Protein AF-A0A8C6SM66-F1 (afdb_monomer)

Radius of gyration: 23.48 Å; Cα contacts (8 Å, |Δi|>4): 146; chains: 1; bounding box: 59×45×62 Å

InterPro domains:
  IPR029569 Calcium homeostasis modulator family [PF14798] (1-183)
  IPR029569 Calcium homeostasis modulator family [PTHR32261] (5-195)

Nearest PDB structures (foldseek):
  7d60-assembly1_A  TM=7.524E-01  e=2.281E-10  Homo sapiens
  6uiw-assembly1_B  TM=7.827E-01  e=7.325E-07  Homo sapiens
  6uiw-assembly1_D  TM=7.827E-01  e=7.325E-07  Homo sapiens
  6uiw-assembly1_F  TM=7.827E-01  e=7.325E-07  Homo sapiens
  6lmt-assembly1_A  TM=6.649E-01  e=9.485E-05  Oryzias latipes

Organism: NCBI:txid47308

Secondary structure (DSSP, 8-state):
-HHHHHHHHHHHHHHHHHHHHHHHHHHHHHHHHHS-----STTHHHHHHHHHHHHHHHHHHHHHHH-HHHHHHHHHHHHHGGG--S-HHHHHHHHHHHHHHHHHHHHHHHHHHHHHHHH-HHHHHHHHT---HHHHHHHHTTSTTHHHHHHHGGGGGGT---SS-HHHHHHHHHHHHHHHHHHHHHHHHHHHHHHHHHHH--

Mean predicted aligned error: 12.26 Å

Structure (mmCIF, N/CA/C/O backbone):
data_AF-A0A8C6SM66-F1
#
_entry.id   AF-A0A8C6SM66-F1
#
loop_
_atom_site.group_PDB
_atom_site.id
_atom_site.type_symbol
_atom_site.label_atom_id
_atom_site.label_alt_id
_atom_site.label_comp_id
_atom_site.label_asym_id
_atom_site.label_entity_id
_atom_site.label_seq_id
_atom_site.pdbx_PDB_ins_code
_atom_site.Cartn_x
_atom_site.Cartn_y
_atom_site.Cartn_z
_atom_site.occupancy
_atom_site.B_iso_or_equiv
_atom_site.auth_seq_id
_atom_site.auth_comp_id
_atom_site.auth_asym_id
_atom_site.auth_atom_id
_atom_site.pdbx_PDB_model_num
ATOM 1 N N . MET A 1 1 ? -36.199 -21.255 29.755 1.00 40.66 1 MET A N 1
ATOM 2 C CA . MET A 1 1 ? -35.622 -19.976 29.273 1.00 40.66 1 MET A CA 1
ATOM 3 C C . MET A 1 1 ? -34.094 -20.006 29.181 1.00 40.66 1 MET A C 1
ATOM 5 O O . MET A 1 1 ? -33.562 -19.341 28.303 1.00 40.66 1 MET A O 1
ATOM 9 N N . GLU A 1 2 ? -33.388 -20.805 29.992 1.00 38.38 2 GLU A N 1
ATOM 10 C CA . GLU A 1 2 ? -31.911 -20.886 29.970 1.00 38.38 2 GLU A CA 1
ATOM 11 C C . GLU A 1 2 ? -31.320 -21.514 28.696 1.00 38.38 2 GLU A C 1
ATOM 13 O O . GLU A 1 2 ? -30.337 -21.007 28.163 1.00 38.38 2 GLU A O 1
ATOM 18 N N . THR A 1 3 ? -31.965 -22.548 28.147 1.00 37.56 3 THR A N 1
ATOM 19 C CA . THR A 1 3 ? -31.548 -23.242 26.912 1.00 37.56 3 THR A CA 1
ATOM 20 C C . THR A 1 3 ? -31.608 -22.347 25.672 1.00 37.56 3 THR A C 1
ATOM 22 O O . THR A 1 3 ? -30.760 -22.432 24.791 1.00 37.56 3 THR A O 1
ATOM 25 N N . PHE A 1 4 ? -32.572 -21.424 25.624 1.00 44.25 4 PHE A N 1
ATOM 26 C CA . PHE A 1 4 ? -32.733 -20.481 24.515 1.00 44.25 4 PHE A CA 1
ATOM 27 C C . PHE A 1 4 ? -31.626 -19.414 24.517 1.00 44.25 4 PHE A C 1
ATOM 29 O O . PHE A 1 4 ? -31.097 -19.063 23.466 1.00 44.25 4 PHE A O 1
ATOM 36 N N . LYS A 1 5 ? -31.195 -18.962 25.706 1.00 45.25 5 LYS A N 1
ATOM 37 C CA . LYS A 1 5 ? -30.018 -18.092 25.863 1.00 45.25 5 LYS A CA 1
ATOM 38 C C . LYS A 1 5 ? -28.727 -18.795 25.453 1.00 45.25 5 LYS A C 1
ATOM 40 O O . LYS A 1 5 ? -27.886 -18.168 24.818 1.00 45.25 5 LYS A O 1
ATOM 45 N N . THR A 1 6 ? -28.567 -20.078 25.781 1.00 49.09 6 THR A N 1
ATOM 46 C CA . THR A 1 6 ? -27.373 -20.848 25.393 1.00 49.09 6 THR A CA 1
ATOM 47 C C . THR A 1 6 ? -27.310 -21.042 23.884 1.00 49.09 6 THR A C 1
ATOM 49 O O . THR A 1 6 ? -26.261 -20.812 23.293 1.00 49.09 6 THR A O 1
ATOM 52 N N . VAL A 1 7 ? -28.437 -21.368 23.244 1.00 47.25 7 VAL A N 1
ATOM 53 C CA . VAL A 1 7 ? -28.517 -21.508 21.783 1.00 47.25 7 VAL A CA 1
ATOM 54 C C . VAL A 1 7 ? -28.282 -20.173 21.081 1.00 47.25 7 VAL A C 1
ATOM 56 O O . VAL A 1 7 ? -27.539 -20.153 20.113 1.00 47.25 7 VAL A O 1
ATOM 59 N N . ILE A 1 8 ? -28.802 -19.048 21.585 1.00 53.53 8 ILE A N 1
ATOM 60 C CA . ILE A 1 8 ? -28.497 -17.716 21.028 1.00 53.53 8 ILE A CA 1
ATOM 61 C C . ILE A 1 8 ? -27.014 -17.362 21.204 1.00 53.53 8 ILE A C 1
ATOM 63 O O . ILE A 1 8 ? -26.419 -16.784 20.301 1.00 53.53 8 ILE A O 1
ATOM 67 N N . ASN A 1 9 ? -26.385 -17.731 22.322 1.00 50.91 9 ASN A N 1
ATOM 68 C CA . ASN A 1 9 ? -24.969 -17.440 22.571 1.00 50.91 9 ASN A CA 1
ATOM 69 C C . ASN A 1 9 ? -24.033 -18.314 21.707 1.00 50.91 9 ASN A C 1
ATOM 71 O O . ASN A 1 9 ? -23.008 -17.846 21.217 1.00 50.91 9 ASN A O 1
ATOM 75 N N . ILE A 1 10 ? -24.417 -19.571 21.462 1.00 50.38 10 ILE A N 1
ATOM 76 C CA . ILE A 1 10 ? -23.714 -20.500 20.563 1.00 50.38 10 ILE A CA 1
ATOM 77 C C . ILE A 1 10 ? -23.991 -20.150 19.093 1.00 50.38 10 ILE A C 1
ATOM 79 O O . ILE A 1 10 ? -23.090 -20.231 18.263 1.00 50.38 10 ILE A O 1
ATOM 83 N N . ALA A 1 11 ? -25.203 -19.702 18.762 1.00 48.00 11 ALA A N 1
ATOM 84 C CA . ALA A 1 11 ? -25.551 -19.189 17.442 1.00 48.00 11 ALA A CA 1
ATOM 85 C C . ALA A 1 11 ? -24.793 -17.892 17.151 1.00 48.00 11 ALA A C 1
ATOM 87 O O . ALA A 1 11 ? -24.223 -17.787 16.082 1.00 48.00 11 ALA A O 1
ATOM 88 N N . ASN A 1 12 ? -24.668 -16.954 18.096 1.00 55.09 12 ASN A N 1
ATOM 89 C CA . ASN A 1 12 ? -23.837 -15.757 17.913 1.00 55.09 12 ASN A CA 1
ATOM 90 C C . ASN A 1 12 ? -22.352 -16.096 17.720 1.00 55.09 12 ASN A C 1
ATOM 92 O O . ASN A 1 12 ? -21.695 -15.482 16.883 1.00 55.09 12 ASN A O 1
ATOM 96 N N . ASN A 1 13 ? -21.826 -17.088 18.444 1.00 54.12 13 ASN A N 1
ATOM 97 C CA . ASN A 1 13 ? -20.445 -17.534 18.257 1.00 54.12 13 ASN A CA 1
ATOM 98 C C . ASN A 1 13 ? -20.249 -18.304 16.938 1.00 54.12 13 ASN A C 1
ATOM 100 O O . ASN A 1 13 ? -19.254 -18.074 16.265 1.00 54.12 13 ASN A O 1
ATOM 104 N N . SER A 1 14 ? -21.188 -19.160 16.520 1.00 53.62 14 SER A N 1
ATOM 105 C CA . SER A 1 14 ? -21.078 -19.938 15.271 1.00 53.62 14 SER A CA 1
ATOM 106 C C . SER A 1 14 ? -21.453 -19.149 14.014 1.00 53.62 14 SER A C 1
ATOM 108 O O . SER A 1 14 ? -20.833 -19.356 12.978 1.00 53.62 14 SER A O 1
ATOM 110 N N . LEU A 1 15 ? -22.388 -18.197 14.096 1.00 57.06 15 LEU A N 1
ATOM 111 C CA . LEU A 1 15 ? -22.662 -17.205 13.050 1.00 57.06 15 LEU A CA 1
ATOM 112 C C . LEU A 1 15 ? -21.495 -16.231 12.932 1.00 57.06 15 LEU A C 1
ATOM 114 O O . LEU A 1 15 ? -21.120 -15.889 11.821 1.00 57.06 15 LEU A O 1
ATOM 118 N N . GLY A 1 16 ? -20.884 -15.828 14.051 1.00 59.19 16 GLY A N 1
ATOM 119 C CA . GLY A 1 16 ? -19.658 -15.034 14.053 1.00 59.19 16 GLY A CA 1
ATOM 120 C C . GLY A 1 16 ? -18.501 -15.783 13.394 1.00 59.19 16 GLY A C 1
ATOM 121 O O . GLY A 1 16 ? -17.888 -15.265 12.467 1.00 59.19 16 GLY A O 1
ATOM 122 N N . SER A 1 17 ? -18.243 -17.029 13.797 1.00 57.19 17 SER A N 1
ATOM 123 C CA . SER A 1 17 ? -17.206 -17.873 13.191 1.00 57.19 17 SER A CA 1
ATOM 124 C C . SER A 1 17 ? -17.504 -18.236 11.734 1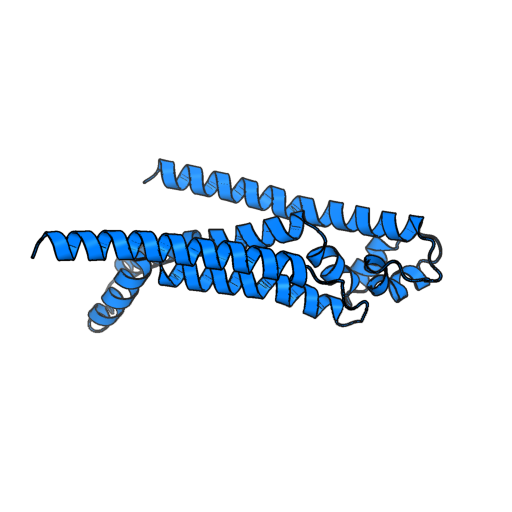.00 57.19 17 SER A C 1
ATOM 126 O O . SER A 1 17 ? -16.585 -18.266 10.924 1.00 57.19 17 SER A O 1
ATOM 128 N N . GLY A 1 18 ? -18.769 -18.466 11.378 1.00 66.81 18 GLY A N 1
ATOM 129 C CA . GLY A 1 18 ? -19.206 -18.753 10.012 1.00 66.81 18 GLY A CA 1
ATOM 130 C C . GLY A 1 18 ? -19.140 -17.530 9.101 1.00 66.81 18 GLY A C 1
ATOM 131 O O . GLY A 1 18 ? -18.685 -17.646 7.971 1.00 66.81 18 GLY A O 1
ATOM 132 N N . LEU A 1 19 ? -19.517 -16.347 9.595 1.00 60.34 19 LEU A N 1
ATOM 133 C CA . LEU A 1 19 ? -19.374 -15.074 8.888 1.00 60.34 19 LEU A CA 1
ATOM 134 C C . LEU A 1 19 ? -17.902 -14.706 8.719 1.00 60.34 19 LEU A C 1
ATOM 136 O O . LEU A 1 19 ? -17.517 -14.267 7.644 1.00 60.34 19 LEU A O 1
ATOM 140 N N . VAL A 1 20 ? -17.071 -14.928 9.741 1.00 58.50 20 VAL A N 1
ATOM 141 C CA . VAL A 1 20 ? -15.615 -14.783 9.631 1.00 58.50 20 VAL A CA 1
ATOM 142 C C . VAL A 1 20 ? -15.072 -15.765 8.597 1.00 58.50 20 VAL A C 1
ATOM 144 O O . VAL A 1 20 ? -14.354 -15.331 7.713 1.00 58.50 20 VAL A O 1
ATOM 147 N N . ALA A 1 21 ? -15.479 -17.037 8.611 1.00 59.53 21 ALA A N 1
ATOM 148 C CA . ALA A 1 21 ? -15.060 -18.017 7.608 1.00 59.53 21 ALA A CA 1
ATOM 149 C C . ALA A 1 21 ? -15.521 -17.653 6.183 1.00 59.53 21 ALA A C 1
ATOM 151 O O . ALA A 1 21 ? -14.745 -17.790 5.243 1.00 59.53 21 ALA A O 1
ATOM 152 N N . LEU A 1 22 ? -16.741 -17.134 6.013 1.00 59.75 22 LEU A N 1
ATOM 153 C CA . LEU A 1 22 ? -17.265 -16.631 4.735 1.00 59.75 22 LEU A CA 1
ATOM 154 C C . LEU A 1 22 ? -16.545 -15.363 4.271 1.00 59.75 22 LEU A C 1
ATOM 156 O O . LEU A 1 22 ? -16.263 -15.229 3.085 1.00 59.75 22 LEU A O 1
ATOM 160 N N . LEU A 1 23 ? -16.217 -14.449 5.185 1.00 58.84 23 LEU A N 1
ATOM 161 C CA . LEU A 1 23 ? -15.414 -13.259 4.902 1.00 58.84 23 LEU A CA 1
ATOM 162 C C . LEU A 1 23 ? -13.963 -13.626 4.583 1.00 58.84 23 LEU A C 1
ATOM 164 O O . LEU A 1 23 ? -13.358 -12.982 3.734 1.00 58.84 23 LEU A O 1
ATOM 168 N N . THR A 1 24 ? -13.407 -14.662 5.212 1.00 60.75 24 THR A N 1
ATOM 169 C CA . THR A 1 24 ? -12.064 -15.172 4.922 1.00 60.75 24 THR A CA 1
ATOM 170 C C . THR A 1 24 ? -12.035 -15.906 3.585 1.00 60.75 24 THR A C 1
ATOM 172 O O . THR A 1 24 ? -11.170 -15.601 2.780 1.00 60.75 24 THR A O 1
ATOM 175 N N . ALA A 1 25 ? -12.998 -16.783 3.289 1.00 57.91 25 ALA A N 1
ATOM 176 C CA . ALA A 1 25 ? -13.082 -17.497 2.011 1.00 57.91 25 ALA A CA 1
ATOM 177 C C . ALA A 1 25 ? -13.462 -16.564 0.846 1.00 57.91 25 ALA A C 1
ATOM 179 O O . ALA A 1 25 ? -12.893 -16.642 -0.241 1.00 57.91 25 ALA A O 1
ATOM 180 N N . GLY A 1 26 ? -14.394 -15.636 1.077 1.00 57.56 26 GLY A N 1
ATOM 181 C CA . GLY A 1 26 ? -14.737 -14.575 0.132 1.00 57.56 26 GLY A CA 1
ATOM 182 C C . GLY A 1 26 ? -13.574 -13.607 -0.058 1.00 57.56 26 GLY A C 1
ATOM 183 O O . GLY A 1 26 ? -13.270 -13.237 -1.185 1.00 57.56 26 GLY A O 1
ATOM 184 N N . GLY A 1 27 ? -12.869 -13.266 1.021 1.00 59.94 27 GLY A N 1
ATOM 185 C CA . GLY A 1 27 ? -11.630 -12.501 0.992 1.00 59.94 27 GLY A CA 1
ATOM 186 C C . GLY A 1 27 ? -10.553 -13.210 0.185 1.00 59.94 27 GLY A C 1
ATOM 187 O O . GLY A 1 27 ? -9.977 -12.592 -0.687 1.00 59.94 27 GLY A O 1
ATOM 188 N N . GLU A 1 28 ? -10.318 -14.501 0.390 1.00 54.34 28 GLU A N 1
ATOM 189 C CA . GLU A 1 28 ? -9.323 -15.279 -0.351 1.00 54.34 28 GLU A CA 1
ATOM 190 C C . GLU A 1 28 ? -9.653 -15.347 -1.847 1.00 54.34 28 GLU A C 1
ATOM 192 O O . GLU A 1 28 ? -8.768 -15.142 -2.667 1.00 54.34 28 GLU A O 1
ATOM 197 N N . GLN A 1 29 ? -10.923 -15.516 -2.225 1.00 52.44 29 GLN A N 1
ATOM 198 C CA . GLN A 1 29 ? -11.346 -15.503 -3.632 1.00 52.44 29 GLN A CA 1
ATOM 199 C C . GLN A 1 29 ? -11.278 -14.106 -4.261 1.00 52.44 29 GLN A C 1
ATOM 201 O O . GLN A 1 29 ? -10.846 -13.953 -5.407 1.00 52.44 29 GLN A O 1
ATOM 206 N N . ILE A 1 30 ? -11.660 -13.069 -3.509 1.00 53.09 30 ILE A N 1
ATOM 207 C CA . ILE A 1 30 ? -11.544 -11.675 -3.940 1.00 53.09 30 ILE A CA 1
ATOM 208 C C . ILE A 1 30 ? -10.066 -11.312 -4.037 1.00 53.09 30 ILE A C 1
ATOM 210 O O . ILE A 1 30 ? -9.659 -10.861 -5.083 1.00 53.09 30 ILE A O 1
ATOM 214 N N . PHE A 1 31 ? -9.213 -11.581 -3.056 1.00 52.84 31 PHE A N 1
ATOM 215 C CA . PHE A 1 31 ? -7.777 -11.308 -3.132 1.00 52.84 31 PHE A CA 1
ATOM 216 C C . PHE A 1 31 ? -7.081 -12.169 -4.196 1.00 52.84 31 PHE A C 1
ATOM 218 O O . PHE A 1 31 ? -6.265 -11.642 -4.934 1.00 52.84 31 PHE A O 1
ATOM 225 N N . SER A 1 32 ? -7.440 -13.436 -4.393 1.00 53.44 32 SER A N 1
ATOM 226 C CA . SER A 1 32 ? -6.828 -14.284 -5.431 1.00 53.44 32 SER A CA 1
ATOM 227 C C . SER A 1 32 ? -7.213 -13.845 -6.855 1.00 53.44 32 SER A C 1
ATOM 229 O O . SER A 1 32 ? -6.401 -13.916 -7.777 1.00 53.44 32 SER A O 1
ATOM 231 N N . THR A 1 33 ? -8.414 -13.279 -7.033 1.00 48.38 33 THR A N 1
ATOM 232 C CA . THR A 1 33 ? -8.864 -12.713 -8.321 1.00 48.38 33 THR A CA 1
ATOM 233 C C . THR A 1 33 ? -8.477 -11.234 -8.480 1.00 48.38 33 THR A C 1
ATOM 235 O O . THR A 1 33 ? -8.274 -10.775 -9.602 1.00 48.38 33 THR A O 1
ATOM 238 N N . VAL A 1 34 ? -8.357 -10.493 -7.369 1.00 46.97 34 VAL A N 1
ATOM 239 C CA . VAL A 1 34 ? -8.214 -9.025 -7.271 1.00 46.97 34 VAL A CA 1
ATOM 240 C C . VAL A 1 34 ? -6.784 -8.555 -6.921 1.00 46.97 34 VAL A C 1
ATOM 242 O O . VAL A 1 34 ? -6.449 -7.389 -7.099 1.00 46.97 34 VAL A O 1
ATOM 245 N N . VAL A 1 35 ? -5.854 -9.477 -6.632 1.00 54.44 35 VAL A N 1
ATOM 246 C CA . VAL A 1 35 ? -4.390 -9.300 -6.837 1.00 54.44 35 VAL A CA 1
ATOM 247 C C . VAL A 1 35 ? -4.053 -9.114 -8.342 1.00 54.44 35 VAL A C 1
ATOM 249 O O . VAL A 1 35 ? -2.893 -9.078 -8.739 1.00 54.44 35 VAL A O 1
ATOM 252 N N . VAL A 1 36 ? -5.098 -8.964 -9.174 1.00 59.84 36 VAL A N 1
ATOM 253 C CA . VAL A 1 36 ? -5.220 -8.221 -10.438 1.00 59.84 36 VAL A CA 1
ATOM 254 C C . VAL A 1 36 ? -3.903 -7.749 -11.023 1.00 59.84 36 VAL A C 1
ATOM 256 O O . VAL A 1 36 ? -3.260 -6.806 -10.568 1.00 59.84 36 VAL A O 1
ATOM 259 N N . LYS A 1 37 ? -3.614 -8.365 -12.163 1.00 70.19 37 LYS A N 1
ATOM 260 C CA . LYS A 1 37 ? -2.756 -7.856 -13.227 1.00 70.19 37 LYS A CA 1
ATOM 261 C C . LYS A 1 37 ? -2.794 -6.327 -13.293 1.00 70.19 37 LYS A C 1
ATOM 263 O O . LYS A 1 37 ? -3.826 -5.751 -13.630 1.00 70.19 37 LYS A O 1
ATOM 268 N N . CYS A 1 38 ? -1.654 -5.695 -13.025 1.00 79.44 38 CYS A N 1
ATOM 269 C CA . CYS A 1 38 ? -1.481 -4.256 -13.178 1.00 79.44 38 CYS A CA 1
ATOM 270 C C . CYS A 1 38 ? -2.066 -3.760 -14.504 1.00 79.44 38 CYS A C 1
ATOM 272 O O . CYS A 1 38 ? -1.796 -4.375 -15.538 1.00 79.44 38 CYS A O 1
ATOM 274 N N . PRO A 1 39 ? -2.803 -2.636 -14.521 1.00 76.75 39 PRO A N 1
ATOM 275 C CA . PRO A 1 39 ? -3.382 -2.108 -15.754 1.00 76.75 39 PRO A CA 1
ATOM 276 C C . PRO A 1 39 ? -2.351 -1.561 -16.764 1.00 76.75 39 PRO A C 1
ATOM 278 O O . PRO A 1 39 ? -2.755 -1.021 -17.790 1.00 76.75 39 PRO A O 1
ATOM 281 N N . CYS A 1 40 ? -1.042 -1.730 -16.527 1.00 84.06 40 CYS A N 1
ATOM 282 C CA . CYS A 1 40 ? 0.076 -1.337 -17.400 1.00 84.06 40 CYS A CA 1
ATOM 283 C C . CYS A 1 40 ? -0.093 0.061 -18.011 1.00 84.06 40 CYS A C 1
ATOM 285 O O . CYS A 1 40 ? 0.211 0.272 -19.184 1.00 84.06 40 CYS A O 1
ATOM 287 N N . ASN A 1 41 ? -0.638 0.992 -17.234 1.00 82.31 41 ASN A N 1
ATOM 288 C CA . ASN A 1 41 ? -0.979 2.341 -17.664 1.00 82.31 41 ASN A CA 1
ATOM 289 C C . ASN A 1 41 ? -0.503 3.336 -16.595 1.00 82.31 41 ASN A C 1
ATOM 291 O O . ASN A 1 41 ? -0.123 2.951 -15.491 1.00 82.31 41 ASN A O 1
ATOM 295 N N . GLN A 1 42 ? -0.582 4.634 -16.868 1.00 79.38 42 GLN A N 1
ATOM 296 C CA . GLN A 1 42 ? -0.211 5.674 -15.901 1.00 79.38 42 GLN A CA 1
ATOM 297 C C . GLN A 1 42 ? -1.061 5.655 -14.615 1.00 79.38 42 GLN A C 1
ATOM 299 O O . GLN A 1 42 ? -0.687 6.239 -13.605 1.00 79.38 42 GLN A O 1
ATOM 304 N N . LEU A 1 43 ? -2.188 4.934 -14.621 1.00 84.06 43 LEU A N 1
ATOM 305 C CA . LEU A 1 43 ? -3.047 4.728 -13.454 1.00 84.06 43 LEU A CA 1
ATOM 306 C C . LEU A 1 43 ? -2.548 3.637 -12.493 1.00 84.06 43 LEU A C 1
ATOM 308 O O . LEU A 1 43 ? -3.174 3.436 -11.454 1.00 84.06 43 LEU A O 1
ATOM 312 N N . ASN A 1 44 ? -1.440 2.947 -12.795 1.00 87.69 44 ASN A N 1
ATOM 313 C CA . ASN A 1 44 ? -0.900 1.886 -11.938 1.00 87.69 44 ASN A CA 1
ATOM 314 C C . ASN A 1 44 ? -0.645 2.365 -10.497 1.00 87.69 44 ASN A C 1
ATOM 316 O O . ASN A 1 44 ? -0.920 1.623 -9.555 1.00 87.69 44 ASN A O 1
ATOM 320 N N . PHE A 1 45 ? -0.191 3.614 -10.322 1.00 87.25 45 PHE A N 1
ATOM 321 C CA . PHE A 1 45 ? 0.035 4.201 -8.999 1.00 87.25 45 PHE A CA 1
ATOM 322 C C . PHE A 1 45 ? -1.250 4.271 -8.174 1.00 87.25 45 PHE A C 1
ATOM 324 O O . PHE A 1 45 ? -1.312 3.735 -7.070 1.00 87.25 45 PHE A O 1
ATOM 331 N N . ILE A 1 46 ? -2.294 4.892 -8.730 1.00 88.38 46 ILE A N 1
ATOM 332 C CA . ILE A 1 46 ? -3.585 5.053 -8.049 1.00 88.38 46 ILE A CA 1
ATOM 333 C C . ILE A 1 46 ? -4.214 3.683 -7.805 1.00 88.38 46 ILE A C 1
ATOM 335 O O . ILE A 1 46 ? -4.710 3.425 -6.713 1.00 88.38 46 ILE A O 1
ATOM 339 N N . TYR A 1 47 ? -4.146 2.793 -8.795 1.00 85.56 47 TYR A N 1
ATOM 340 C CA . TYR A 1 47 ? -4.667 1.439 -8.684 1.00 85.56 47 TYR A CA 1
ATOM 341 C C . TYR A 1 47 ? -4.015 0.687 -7.515 1.00 85.56 47 TYR A C 1
ATOM 343 O O . TYR A 1 47 ? -4.707 0.274 -6.586 1.00 85.56 47 TYR A O 1
ATOM 351 N N . GLY A 1 48 ? -2.681 0.589 -7.498 1.00 85.50 48 GLY A N 1
ATOM 352 C CA . GLY A 1 48 ? -1.951 -0.088 -6.425 1.00 85.50 48 GLY A CA 1
ATOM 353 C C . GLY A 1 48 ? -2.182 0.550 -5.050 1.00 85.50 48 GLY A C 1
ATOM 354 O O . GLY A 1 48 ? -2.362 -0.162 -4.063 1.00 85.50 48 GLY A O 1
ATOM 355 N N . LEU A 1 49 ? -2.259 1.883 -4.981 1.00 86.75 49 LEU A N 1
ATOM 356 C CA . LEU A 1 49 ? -2.506 2.615 -3.737 1.00 86.75 49 LEU A CA 1
ATOM 357 C C . LEU A 1 49 ? -3.914 2.365 -3.178 1.00 86.75 49 LEU A C 1
ATOM 359 O O . LEU A 1 49 ? -4.064 2.148 -1.977 1.00 86.75 49 LEU A O 1
ATOM 363 N N . VAL A 1 50 ? -4.944 2.355 -4.028 1.00 87.00 50 VAL A N 1
ATOM 364 C CA . VAL A 1 50 ? -6.328 2.067 -3.620 1.00 87.00 50 VAL A CA 1
ATOM 365 C C . VAL A 1 50 ? -6.431 0.650 -3.058 1.00 87.00 50 VAL A C 1
ATOM 367 O O . VAL A 1 50 ? -6.990 0.467 -1.978 1.00 87.00 50 VAL A O 1
ATOM 370 N N . PHE A 1 51 ? -5.829 -0.339 -3.720 1.00 82.56 51 PHE A N 1
ATOM 371 C CA . PHE A 1 51 ? -5.824 -1.724 -3.234 1.00 82.56 51 PHE A CA 1
ATOM 372 C C . PHE A 1 51 ? -5.020 -1.926 -1.947 1.00 82.56 51 PHE A C 1
ATOM 374 O O . PHE A 1 51 ? -5.319 -2.835 -1.174 1.00 82.56 51 PHE A O 1
ATOM 381 N N . LEU A 1 52 ? -4.045 -1.060 -1.674 1.00 84.50 52 LEU A N 1
ATOM 382 C CA . LEU A 1 52 ? -3.297 -1.065 -0.422 1.00 84.50 52 LEU A CA 1
ATOM 383 C C . LEU A 1 52 ? -4.071 -0.378 0.720 1.00 84.50 52 LEU A C 1
ATOM 385 O O . LEU A 1 52 ? -4.108 -0.898 1.836 1.00 84.50 52 LEU A O 1
ATOM 389 N N . LEU A 1 53 ? -4.720 0.759 0.444 1.00 86.00 53 LEU A N 1
ATOM 390 C CA . LEU A 1 53 ? -5.393 1.591 1.448 1.00 86.00 53 LEU A CA 1
ATOM 391 C C . LEU A 1 53 ? -6.819 1.144 1.782 1.00 86.00 53 LEU A C 1
ATOM 393 O O . LEU A 1 53 ? -7.209 1.225 2.944 1.00 86.00 53 LEU A O 1
ATOM 397 N N . VAL A 1 54 ? -7.609 0.678 0.811 1.00 87.62 54 VAL A N 1
ATOM 398 C CA . VAL A 1 54 ? -9.019 0.316 1.044 1.00 87.62 54 VAL A CA 1
ATOM 399 C C . VAL A 1 54 ? -9.158 -0.802 2.086 1.00 87.62 54 VAL A C 1
ATOM 401 O O . VAL A 1 54 ? -9.906 -0.606 3.048 1.00 87.62 54 VAL A O 1
ATOM 404 N N . PRO A 1 55 ? -8.418 -1.927 2.001 1.00 84.44 55 PRO A N 1
ATOM 405 C CA . PRO A 1 55 ? -8.490 -2.955 3.036 1.00 84.44 55 PRO A CA 1
ATOM 406 C C . PRO A 1 55 ? -7.934 -2.470 4.381 1.00 84.44 55 PRO A C 1
ATOM 408 O O . PRO A 1 55 ? -8.470 -2.827 5.426 1.00 84.44 55 PRO A O 1
ATOM 411 N N . ALA A 1 56 ? -6.914 -1.604 4.380 1.00 86.81 56 ALA A N 1
ATOM 412 C CA . ALA A 1 56 ? -6.376 -1.013 5.606 1.00 86.81 56 ALA A CA 1
ATOM 413 C C . ALA A 1 56 ? -7.419 -0.136 6.325 1.00 86.81 56 ALA A C 1
ATOM 415 O O . ALA A 1 56 ? -7.582 -0.236 7.540 1.00 86.81 56 ALA A O 1
ATOM 416 N N . LEU A 1 57 ? -8.169 0.686 5.584 1.00 86.94 57 LEU A N 1
ATOM 417 C CA . LEU A 1 57 ? -9.264 1.496 6.124 1.00 86.94 57 LEU A CA 1
ATOM 418 C C . LEU A 1 57 ? -10.421 0.621 6.619 1.00 86.94 57 LEU A C 1
ATOM 420 O O . LEU A 1 57 ? -10.956 0.870 7.700 1.00 86.94 57 LEU A O 1
ATOM 424 N N . ALA A 1 58 ? -10.771 -0.436 5.882 1.00 85.56 58 ALA A N 1
ATOM 425 C CA . ALA A 1 58 ? -11.772 -1.402 6.324 1.00 85.56 58 ALA A CA 1
ATOM 426 C C . ALA A 1 58 ? -11.362 -2.053 7.658 1.00 85.56 58 ALA A C 1
ATOM 428 O O . ALA A 1 58 ? -12.144 -2.046 8.606 1.00 85.56 58 ALA A O 1
ATOM 429 N N . LEU A 1 59 ? -10.112 -2.511 7.786 1.00 84.00 59 LEU A N 1
ATOM 430 C CA . LEU A 1 59 ? -9.578 -3.071 9.034 1.00 84.00 59 LEU A CA 1
ATOM 431 C C . LEU A 1 59 ? -9.561 -2.051 10.178 1.00 84.00 59 LEU A C 1
ATOM 433 O O . LEU A 1 59 ? -9.882 -2.408 11.311 1.00 84.00 59 LEU A O 1
ATOM 437 N N . LEU A 1 60 ? -9.236 -0.786 9.894 1.00 84.62 60 LEU A N 1
ATOM 438 C CA . LEU A 1 60 ? -9.256 0.281 10.895 1.00 84.62 60 LEU A CA 1
ATOM 439 C C . LEU A 1 60 ? -10.675 0.506 11.426 1.00 84.62 60 LEU A C 1
ATOM 441 O O . LEU A 1 60 ? -10.888 0.518 12.637 1.00 84.62 60 LEU A O 1
ATOM 445 N N . THR A 1 61 ? -11.656 0.653 10.529 1.00 82.00 61 THR A N 1
ATOM 446 C CA . THR A 1 61 ? -13.061 0.846 10.923 1.00 82.00 61 THR A CA 1
ATOM 447 C C . THR A 1 61 ? -13.588 -0.351 11.710 1.00 82.00 61 THR A C 1
ATOM 449 O O . THR A 1 61 ? -14.205 -0.164 12.758 1.00 82.00 61 THR A O 1
ATOM 452 N N . LEU A 1 62 ? -13.266 -1.575 11.282 1.00 80.44 62 LEU A N 1
ATOM 453 C CA . LEU A 1 62 ? -13.642 -2.797 11.986 1.00 80.44 62 LEU A CA 1
ATOM 454 C C . LEU A 1 62 ? -13.013 -2.855 13.389 1.00 80.44 62 LEU A C 1
ATOM 456 O O . LEU A 1 62 ? -13.702 -3.153 14.364 1.00 80.44 62 LEU A O 1
ATOM 460 N N . GLY A 1 63 ? -11.729 -2.502 13.514 1.00 81.38 63 GLY A N 1
ATOM 461 C CA . GLY A 1 63 ? -11.020 -2.435 14.794 1.00 81.38 63 GLY A CA 1
ATOM 462 C C . GLY A 1 63 ? -11.618 -1.405 15.757 1.00 81.38 63 GLY A C 1
ATOM 463 O O . GLY A 1 63 ? -11.756 -1.674 16.952 1.00 81.38 63 GLY A O 1
ATOM 464 N N . LEU A 1 64 ? -12.047 -0.250 15.239 1.00 79.25 64 LEU A N 1
ATOM 465 C CA . LEU A 1 64 ? -12.730 0.773 16.032 1.00 79.25 64 LEU A CA 1
ATOM 466 C C . LEU A 1 64 ? -14.124 0.317 16.488 1.00 79.25 64 LEU A C 1
ATOM 468 O O . LEU A 1 64 ? -14.466 0.525 17.653 1.00 79.25 64 LEU A O 1
ATOM 472 N N . ILE A 1 65 ? -14.899 -0.334 15.611 1.00 76.88 65 ILE A N 1
ATOM 473 C CA . ILE A 1 65 ? -16.258 -0.820 15.909 1.00 76.88 65 ILE A CA 1
ATOM 474 C C . ILE A 1 65 ? -16.233 -1.964 16.932 1.00 76.88 65 ILE A C 1
ATOM 476 O O . ILE A 1 65 ? -17.070 -1.992 17.832 1.00 76.88 65 ILE A O 1
ATOM 480 N N . LEU A 1 66 ? -15.288 -2.901 16.827 1.00 71.62 66 LEU A N 1
ATOM 481 C CA . LEU A 1 66 ? -15.224 -4.072 17.712 1.00 71.62 66 LEU A CA 1
ATOM 482 C C . LEU A 1 66 ? -14.657 -3.754 19.105 1.00 71.62 66 LEU A C 1
ATOM 484 O O . LEU A 1 66 ? -14.871 -4.508 20.060 1.00 71.62 66 LEU A O 1
ATOM 488 N N . SER A 1 67 ? -13.946 -2.637 19.259 1.00 74.31 67 SER A N 1
ATOM 489 C CA . SER A 1 67 ? -13.355 -2.248 20.537 1.00 74.31 67 SER A CA 1
ATOM 490 C C . SER A 1 67 ? -14.420 -1.730 21.511 1.00 74.31 67 SER A C 1
ATOM 492 O O . SER A 1 67 ? -14.840 -0.571 21.483 1.00 74.31 67 SER A O 1
ATOM 494 N N . LYS A 1 68 ? -14.820 -2.591 22.458 1.00 67.75 68 LYS A N 1
ATOM 495 C CA . LYS A 1 68 ? -15.723 -2.233 23.571 1.00 67.75 68 LYS A CA 1
ATOM 496 C C . LYS A 1 68 ? -15.219 -1.024 24.365 1.00 67.75 68 LYS A C 1
ATOM 498 O O . LYS A 1 68 ? -16.024 -0.210 24.808 1.00 67.75 68 LYS A O 1
ATOM 503 N N . LYS A 1 69 ? -13.895 -0.881 24.510 1.00 66.56 69 LYS A N 1
ATOM 504 C CA . LYS A 1 69 ? -13.275 0.269 25.184 1.00 66.56 69 LYS A CA 1
ATOM 505 C C . LYS A 1 69 ? -13.497 1.573 24.412 1.00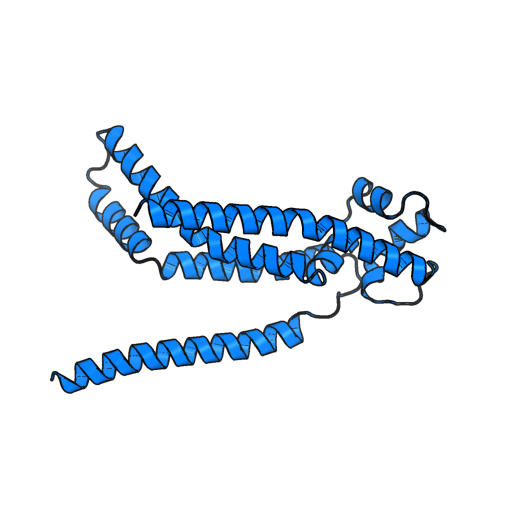 66.56 69 LYS A C 1
ATOM 507 O O . LYS A 1 69 ? -13.740 2.592 25.048 1.00 66.56 69 LYS A O 1
ATOM 512 N N . THR A 1 70 ? -13.492 1.539 23.074 1.00 69.38 70 THR A N 1
ATOM 513 C CA . THR A 1 70 ? -13.835 2.699 22.226 1.00 69.38 70 THR A CA 1
ATOM 514 C C . THR A 1 70 ? -15.268 3.143 22.489 1.00 69.38 70 THR A C 1
ATOM 516 O O . THR A 1 70 ? -15.508 4.310 22.780 1.00 69.38 70 THR A O 1
ATOM 519 N N . TRP A 1 71 ? -16.217 2.205 22.477 1.00 66.44 71 TRP A N 1
ATOM 520 C CA . TRP A 1 71 ? -17.634 2.496 22.715 1.00 66.44 71 TRP A CA 1
ATOM 521 C C . TRP A 1 71 ? -17.929 2.982 24.135 1.00 66.44 71 TRP A C 1
ATOM 523 O O . TRP A 1 71 ? -18.729 3.900 24.308 1.00 66.44 71 TRP A O 1
ATOM 533 N N . GLN A 1 72 ? -17.268 2.425 25.152 1.00 68.06 72 GLN A N 1
ATOM 534 C CA . GLN A 1 72 ? -17.382 2.903 26.535 1.00 68.06 72 GLN A CA 1
ATOM 535 C C . GLN A 1 72 ? -16.853 4.333 26.693 1.00 68.06 72 GLN A C 1
ATOM 537 O O . GLN A 1 72 ? -17.442 5.130 27.419 1.00 68.06 72 GLN A O 1
ATOM 542 N N . LEU A 1 73 ? -15.775 4.681 25.986 1.00 66.06 73 LEU A N 1
ATOM 543 C CA . LEU A 1 73 ? -15.243 6.042 25.972 1.00 66.06 73 LEU A CA 1
ATOM 544 C C . LEU A 1 73 ? -16.158 7.007 25.230 1.00 66.06 73 LEU A C 1
ATOM 546 O O . LEU A 1 73 ? -16.423 8.081 25.750 1.00 66.06 73 LEU A O 1
ATOM 550 N N . VAL A 1 74 ? -16.668 6.627 24.059 1.00 66.12 74 VAL A N 1
ATOM 551 C CA . VAL A 1 74 ? -17.574 7.466 23.260 1.00 66.12 74 VAL A CA 1
ATOM 552 C C . VAL A 1 74 ? -18.881 7.727 24.014 1.00 66.12 74 VAL A C 1
ATOM 554 O O . VAL A 1 74 ? -19.279 8.878 24.168 1.00 66.12 74 VAL A O 1
ATOM 557 N N . THR A 1 75 ? -19.508 6.690 24.575 1.00 67.56 75 THR A N 1
ATOM 558 C CA . THR A 1 75 ? -20.744 6.838 25.368 1.00 67.56 75 THR A CA 1
ATOM 559 C C . THR A 1 75 ? -20.499 7.569 26.693 1.00 67.56 75 THR A C 1
ATOM 561 O O . THR A 1 75 ? -21.286 8.436 27.078 1.00 67.56 75 THR A O 1
ATOM 564 N N . GLY A 1 76 ? -19.371 7.298 27.357 1.00 64.62 76 GLY A N 1
ATOM 565 C CA . GLY A 1 76 ? -18.941 8.006 28.562 1.00 64.62 76 GLY A CA 1
ATOM 566 C C . GLY A 1 76 ? -18.595 9.479 28.319 1.00 64.62 76 GLY A C 1
ATOM 567 O O . GLY A 1 76 ? -18.866 10.309 29.181 1.00 64.62 76 GLY A O 1
ATOM 568 N N . LEU A 1 77 ? -18.045 9.833 27.154 1.00 62.69 77 LEU A N 1
ATOM 569 C CA . LEU A 1 77 ? -17.781 11.216 26.743 1.00 62.69 77 LEU A CA 1
ATOM 570 C C . LEU A 1 77 ? -19.083 11.957 26.441 1.00 62.69 77 LEU A C 1
ATOM 572 O O . LEU A 1 77 ? -19.259 13.046 26.973 1.00 62.69 77 LEU A O 1
ATOM 576 N N . CYS A 1 78 ? -20.019 11.359 25.695 1.00 58.38 78 CYS A N 1
ATOM 577 C CA . CYS A 1 78 ? -21.320 11.974 25.408 1.00 58.38 78 CYS A CA 1
ATOM 578 C C . CYS A 1 78 ? -22.146 12.233 26.679 1.00 58.38 78 CYS A C 1
ATOM 580 O O . CYS A 1 78 ? -22.784 13.274 26.790 1.00 58.38 78 CYS A O 1
ATOM 582 N N . SER A 1 79 ? -22.088 11.340 27.674 1.00 56.75 79 SER A N 1
ATOM 583 C CA . SER A 1 79 ? -22.799 11.532 28.948 1.00 56.75 79 SER A CA 1
ATOM 584 C C . SER A 1 79 ? -22.076 12.475 29.922 1.00 56.75 79 SER A C 1
ATOM 586 O O . SER A 1 79 ? -22.693 12.988 30.854 1.00 56.75 79 SER A O 1
ATOM 588 N N . ARG A 1 80 ? -20.766 12.697 29.742 1.00 51.81 80 ARG A N 1
ATOM 589 C CA . ARG A 1 80 ? -19.935 13.568 30.594 1.00 51.81 80 ARG A CA 1
ATOM 590 C C . ARG A 1 80 ? -19.684 14.939 29.964 1.00 51.81 80 ARG A C 1
ATOM 592 O O . ARG A 1 80 ? -19.168 15.811 30.654 1.00 51.81 80 ARG A O 1
ATOM 599 N N . GLN A 1 81 ? -20.051 15.154 28.700 1.00 50.19 81 GLN A N 1
ATOM 600 C CA . GLN A 1 81 ? -19.826 16.405 27.968 1.00 50.19 81 GLN A CA 1
ATOM 601 C C . GLN A 1 81 ? -20.487 17.618 28.644 1.00 50.19 81 GLN A C 1
ATOM 603 O O . GLN A 1 81 ? -19.969 18.722 28.531 1.00 50.19 81 GLN A O 1
ATOM 608 N N . GLU A 1 82 ? -21.528 17.409 29.457 1.00 50.84 82 GLU A N 1
ATOM 609 C CA . GLU A 1 82 ? -22.106 18.459 30.311 1.00 50.84 82 GLU A CA 1
ATOM 610 C C . GLU A 1 82 ? -21.205 18.896 31.489 1.00 50.84 82 GLU A C 1
ATOM 612 O O . GLU A 1 82 ? -21.482 19.903 32.133 1.00 50.84 82 GLU A O 1
ATOM 617 N N . LYS A 1 83 ? -20.122 18.168 31.807 1.00 52.22 83 LYS A N 1
ATOM 618 C CA . LYS A 1 83 ? -19.288 18.382 33.013 1.00 52.22 83 LYS A CA 1
ATOM 619 C C . LYS A 1 83 ? -17.766 18.365 32.769 1.00 52.22 83 LYS A C 1
ATOM 621 O O . LYS A 1 83 ? -17.001 18.302 33.728 1.00 52.22 83 LYS A O 1
ATOM 626 N N . VAL A 1 84 ? -17.286 18.388 31.518 1.00 51.88 84 VAL A N 1
ATOM 627 C CA . VAL A 1 84 ? -15.847 18.211 31.166 1.00 51.88 84 VAL A CA 1
ATOM 628 C C . VAL A 1 84 ? -15.054 19.528 31.047 1.00 51.88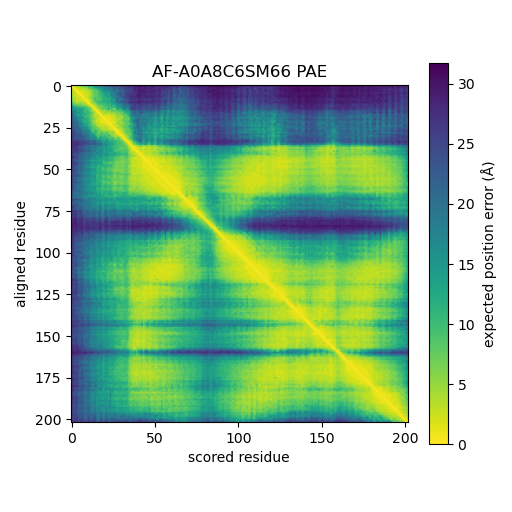 84 VAL A C 1
ATOM 630 O O . VAL A 1 84 ? -13.893 19.522 30.654 1.00 51.88 84 VAL A O 1
ATOM 633 N N . CYS A 1 85 ? -15.592 20.662 31.491 1.00 45.84 85 CYS A N 1
ATOM 634 C CA . CYS A 1 85 ? -14.779 21.862 31.717 1.00 45.84 85 CYS A CA 1
ATOM 635 C C . CYS A 1 85 ? -14.331 21.910 33.184 1.00 45.84 85 CYS A C 1
ATOM 637 O O . CYS A 1 85 ? -15.117 22.302 34.040 1.00 45.84 85 CYS A O 1
ATOM 639 N N . GLY A 1 86 ? -13.086 21.519 33.506 1.00 53.38 86 GLY A N 1
ATOM 640 C CA . GLY A 1 86 ? -12.591 21.800 34.863 1.00 53.38 86 GLY A CA 1
ATOM 641 C C . GLY A 1 86 ? -11.186 21.374 35.298 1.00 53.38 86 GLY A C 1
ATOM 642 O O . GLY A 1 86 ? -10.644 22.030 36.178 1.00 53.38 86 GLY A O 1
ATOM 643 N N . SER A 1 87 ? -10.541 20.329 34.756 1.00 57.38 87 SER A N 1
ATOM 644 C CA . SER A 1 87 ? -9.210 19.946 35.276 1.00 57.38 87 SER A CA 1
ATOM 645 C C . SER A 1 87 ? -8.293 19.269 34.257 1.00 57.38 87 SER A C 1
ATOM 647 O O . SER A 1 87 ? -8.605 18.220 33.691 1.00 57.38 87 SER A O 1
ATOM 649 N N . CYS A 1 88 ? -7.110 19.861 34.071 1.00 58.03 88 CYS A N 1
ATOM 650 C CA . CYS A 1 88 ? -6.063 19.448 33.130 1.00 58.03 88 CYS A CA 1
ATOM 651 C C . CYS A 1 88 ? -5.564 18.000 33.362 1.00 58.03 88 CYS A C 1
ATOM 653 O O . CYS A 1 88 ? -5.113 17.335 32.430 1.00 58.03 88 CYS A O 1
ATOM 655 N N . GLY A 1 89 ? -5.700 17.458 34.582 1.00 62.50 89 GLY A N 1
ATOM 656 C CA . GLY A 1 89 ? -5.345 16.065 34.899 1.00 62.50 89 GLY A CA 1
ATOM 657 C C . GLY A 1 89 ?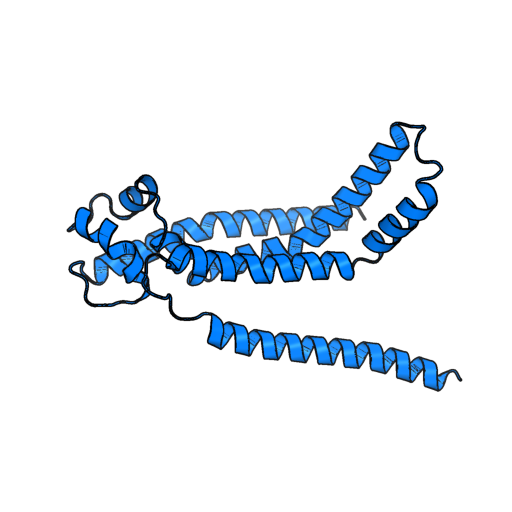 -6.281 15.021 34.273 1.00 62.50 89 GLY A C 1
ATOM 658 O O . GLY A 1 89 ? -5.839 13.950 33.859 1.00 62.50 89 GLY A O 1
ATOM 659 N N . GLN A 1 90 ? -7.565 15.350 34.122 1.00 65.00 90 GLN A N 1
ATOM 660 C CA . GLN A 1 90 ? -8.572 14.435 33.578 1.00 65.00 90 GLN A CA 1
ATOM 661 C C . GLN A 1 90 ? -8.468 14.308 32.050 1.00 65.00 90 GLN A C 1
ATOM 663 O O . GLN A 1 90 ? -8.662 13.226 31.497 1.00 65.00 90 GLN A O 1
ATOM 668 N N . ALA A 1 91 ? -8.082 15.397 31.378 1.00 65.75 91 ALA A N 1
ATOM 669 C CA . ALA A 1 91 ? -7.792 15.408 29.946 1.00 65.75 91 ALA A CA 1
ATOM 670 C C . ALA A 1 91 ? -6.583 14.520 29.601 1.00 65.75 91 ALA A C 1
ATOM 672 O O . ALA A 1 91 ? -6.634 13.770 28.629 1.00 65.75 91 ALA A O 1
ATOM 673 N N . LYS A 1 92 ? -5.527 14.529 30.431 1.00 70.88 92 LYS A N 1
ATOM 674 C CA . LYS A 1 92 ? -4.343 13.669 30.241 1.00 70.88 92 LYS A CA 1
ATOM 675 C C . LYS A 1 92 ? -4.679 12.180 30.344 1.00 70.88 92 LYS A C 1
ATOM 677 O O . LYS A 1 92 ? -4.214 11.395 29.524 1.00 70.88 92 LYS A O 1
ATOM 682 N N . SER A 1 93 ? -5.507 11.796 31.317 1.00 71.12 93 SER A N 1
ATOM 683 C CA . SER A 1 93 ? -5.956 10.405 31.471 1.00 71.12 93 SER A CA 1
ATOM 684 C C . SER A 1 93 ? -6.791 9.945 30.271 1.00 71.12 93 SER A C 1
ATOM 686 O O . SER A 1 93 ? -6.511 8.895 29.699 1.00 71.12 93 SER A O 1
ATOM 688 N N . LEU A 1 94 ? -7.753 10.760 29.820 1.00 72.38 94 LEU A N 1
ATOM 689 C CA . LEU A 1 94 ? -8.556 10.464 28.628 1.00 72.38 94 L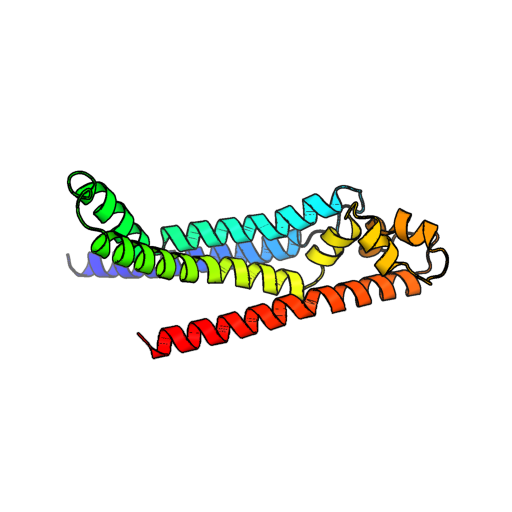EU A CA 1
ATOM 690 C C . LEU A 1 94 ? -7.695 10.351 27.364 1.00 72.38 94 LEU A C 1
ATOM 692 O O . LEU A 1 94 ? -7.866 9.408 26.595 1.00 72.38 94 LEU A O 1
ATOM 696 N N . ALA A 1 95 ? -6.739 11.265 27.177 1.00 72.31 95 ALA A N 1
ATOM 697 C CA . ALA A 1 95 ? -5.809 11.227 26.054 1.00 72.31 95 ALA A CA 1
ATOM 698 C C . ALA A 1 95 ? -4.956 9.949 26.052 1.00 72.31 95 ALA A C 1
ATOM 700 O O . ALA A 1 95 ? -4.789 9.339 24.999 1.00 72.31 95 ALA A O 1
ATOM 701 N N . MET A 1 96 ? -4.475 9.490 27.216 1.00 74.25 96 MET A N 1
ATOM 702 C CA . MET A 1 96 ? -3.751 8.216 27.312 1.00 74.25 96 MET A CA 1
ATOM 703 C C . MET A 1 96 ? -4.621 7.024 26.912 1.00 74.25 96 MET A C 1
ATOM 705 O O . MET A 1 96 ? -4.159 6.164 26.168 1.00 74.25 96 MET A O 1
ATOM 709 N N . VAL A 1 97 ? -5.876 6.959 27.366 1.00 73.12 97 VAL A N 1
ATOM 710 C CA . VAL A 1 97 ? -6.751 5.828 27.017 1.00 73.12 97 VAL A CA 1
ATOM 711 C C . VAL A 1 97 ? -7.127 5.858 25.531 1.00 73.12 97 VAL A C 1
ATOM 713 O O . VAL A 1 97 ? -7.107 4.816 24.879 1.00 73.12 97 VAL A O 1
ATOM 716 N N . LEU A 1 98 ? -7.395 7.039 24.964 1.00 72.94 98 LEU A N 1
ATOM 717 C CA . LEU A 1 98 ? -7.623 7.197 23.524 1.00 72.94 98 LEU A CA 1
ATOM 718 C C . LEU A 1 98 ? -6.394 6.795 22.706 1.00 72.94 98 LEU A C 1
ATOM 720 O O . LEU A 1 98 ? -6.537 6.125 21.684 1.00 72.94 98 LEU A O 1
ATOM 724 N N . PHE A 1 99 ? -5.196 7.153 23.167 1.00 76.06 99 PHE A N 1
ATOM 725 C CA . PHE A 1 99 ? -3.949 6.746 22.531 1.00 76.06 99 PHE A CA 1
ATOM 726 C C . PHE A 1 99 ? -3.785 5.222 22.543 1.00 76.06 99 PHE A C 1
ATOM 728 O O . PHE A 1 99 ? -3.526 4.651 21.492 1.00 76.06 99 PHE A O 1
ATOM 735 N N . GLN A 1 100 ? -4.029 4.562 23.681 1.00 75.38 100 GLN A N 1
ATOM 736 C CA . GLN A 1 100 ? -3.961 3.097 23.819 1.00 75.38 100 GLN A CA 1
ATOM 737 C C . GLN A 1 100 ? -4.962 2.357 22.918 1.00 75.38 100 GLN A C 1
ATOM 739 O O . GLN A 1 100 ? -4.667 1.306 22.353 1.00 75.38 100 GLN A O 1
ATOM 744 N N . ILE A 1 101 ? -6.170 2.900 22.776 1.00 75.50 101 ILE A N 1
ATOM 745 C CA . ILE A 1 101 ? -7.186 2.339 21.880 1.00 75.50 101 ILE A CA 1
ATOM 746 C C . ILE A 1 101 ? -6.779 2.539 20.421 1.00 75.50 101 ILE A C 1
ATOM 748 O O . ILE A 1 101 ? -6.900 1.621 19.612 1.00 75.50 101 ILE A O 1
ATOM 752 N N . SER A 1 102 ? -6.283 3.732 20.095 1.00 77.56 102 SER A N 1
ATOM 753 C CA . SER A 1 102 ? -5.853 4.070 18.742 1.00 77.56 102 SER A CA 1
ATOM 754 C C . SER A 1 102 ? -4.693 3.180 18.313 1.00 77.56 102 SER A C 1
ATOM 756 O O . SER A 1 102 ? -4.769 2.574 17.249 1.00 77.56 102 SER A O 1
ATOM 758 N N . THR A 1 103 ? -3.657 3.021 19.145 1.00 76.62 103 THR A N 1
ATOM 759 C CA . THR A 1 103 ? -2.514 2.148 18.837 1.00 76.62 103 THR A CA 1
ATOM 760 C C . THR A 1 103 ? -2.961 0.721 18.550 1.00 76.62 103 THR A C 1
ATOM 762 O O . THR A 1 103 ? -2.540 0.170 17.539 1.00 76.62 103 THR A O 1
ATOM 765 N N . MET A 1 104 ? -3.871 0.156 19.351 1.00 77.31 104 MET A N 1
ATOM 766 C CA . MET A 1 104 ? -4.422 -1.184 19.109 1.00 77.31 104 MET A CA 1
ATOM 767 C C . MET A 1 104 ? -5.234 -1.278 17.808 1.00 77.31 104 MET A C 1
ATOM 769 O O . MET A 1 104 ? -5.105 -2.260 17.080 1.00 77.31 104 MET A O 1
ATOM 773 N N . ALA A 1 105 ? -6.032 -0.259 17.474 1.00 82.25 105 ALA A N 1
ATOM 774 C CA . ALA A 1 105 ? -6.806 -0.231 16.231 1.00 82.25 105 ALA A CA 1
ATOM 775 C C . ALA A 1 105 ? -5.918 -0.083 14.981 1.00 82.25 105 ALA A C 1
ATOM 777 O O . ALA A 1 105 ? -6.231 -0.654 13.938 1.00 82.25 105 ALA A O 1
ATOM 778 N N . PHE A 1 106 ? -4.795 0.638 15.086 1.00 82.75 106 PHE A N 1
ATOM 779 C CA . PHE A 1 106 ? -3.830 0.811 13.995 1.00 82.75 106 PHE A CA 1
ATOM 780 C C . PHE A 1 106 ? -2.966 -0.427 13.732 1.00 82.75 106 PHE A C 1
ATOM 782 O O . PHE A 1 106 ? -2.432 -0.549 12.630 1.00 82.75 106 PHE A O 1
ATOM 789 N N . MET A 1 107 ? -2.859 -1.368 14.677 1.00 84.06 107 MET A N 1
ATOM 790 C CA . MET A 1 107 ? -2.066 -2.589 14.487 1.00 84.06 107 MET A CA 1
ATOM 791 C C . MET A 1 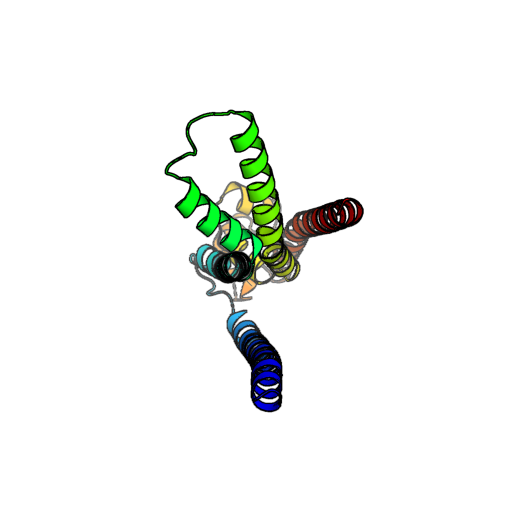107 ? -2.484 -3.355 13.227 1.00 84.06 107 MET A C 1
ATOM 793 O O . MET A 1 107 ? -1.643 -3.641 12.380 1.00 84.06 107 MET A O 1
ATOM 797 N N . ALA A 1 108 ? -3.780 -3.640 13.064 1.00 82.12 108 ALA A N 1
ATOM 798 C CA . ALA A 1 108 ? -4.275 -4.430 11.935 1.00 82.12 108 ALA A CA 1
ATOM 799 C C . ALA A 1 108 ? -4.037 -3.757 10.560 1.00 82.12 108 ALA A C 1
ATOM 801 O O . ALA A 1 108 ? -3.483 -4.418 9.677 1.00 82.12 108 ALA A O 1
ATOM 802 N N . PRO A 1 109 ? -4.356 -2.461 10.359 1.00 85.81 109 PRO A N 1
ATOM 803 C CA . PRO A 1 109 ? -3.996 -1.725 9.144 1.00 85.81 109 PRO A CA 1
ATOM 804 C C . PRO A 1 109 ? -2.496 -1.731 8.840 1.00 85.81 109 PRO A C 1
ATOM 806 O O . PRO A 1 109 ? -2.101 -1.918 7.690 1.00 85.81 109 PRO A O 1
ATOM 809 N N . VAL A 1 110 ? -1.647 -1.540 9.855 1.00 86.00 110 VAL A N 1
ATOM 810 C CA . VAL A 1 110 ? -0.196 -1.491 9.646 1.00 86.00 110 VAL A CA 1
ATOM 811 C C . VAL A 1 110 ? 0.353 -2.871 9.284 1.00 86.00 110 VAL A C 1
ATOM 813 O O . VAL A 1 110 ? 1.168 -2.981 8.366 1.00 86.00 110 VAL A O 1
ATOM 816 N N . THR A 1 111 ? -0.121 -3.932 9.941 1.00 84.94 111 THR A N 1
ATOM 817 C CA . THR A 1 111 ? 0.237 -5.310 9.586 1.00 84.94 111 THR A CA 1
ATOM 818 C C . THR A 1 111 ? -0.202 -5.647 8.163 1.00 84.94 111 THR A C 1
ATOM 820 O O . THR A 1 111 ? 0.594 -6.208 7.413 1.00 84.94 111 THR A O 1
ATOM 823 N N . TRP A 1 112 ? -1.413 -5.255 7.752 1.00 86.81 112 TRP A N 1
ATOM 824 C CA . TRP A 1 112 ? -1.887 -5.440 6.377 1.00 86.81 112 TRP A CA 1
ATOM 825 C C . TRP A 1 112 ? -0.960 -4.781 5.353 1.00 86.81 112 TRP A C 1
ATOM 827 O O . TRP A 1 112 ? -0.494 -5.439 4.424 1.00 86.81 112 TRP A O 1
ATOM 837 N N . ILE A 1 113 ? -0.649 -3.497 5.551 1.00 85.62 113 ILE A N 1
ATOM 838 C CA . ILE A 1 113 ? 0.233 -2.744 4.653 1.00 85.62 113 ILE A CA 1
ATOM 839 C C . ILE A 1 113 ? 1.609 -3.415 4.575 1.00 85.62 113 ILE A C 1
ATOM 841 O O . ILE A 1 113 ? 2.146 -3.585 3.482 1.00 85.62 113 ILE A O 1
ATOM 845 N N . ALA A 1 114 ? 2.161 -3.849 5.710 1.00 86.31 114 ALA A N 1
ATOM 846 C CA . ALA A 1 114 ? 3.453 -4.519 5.745 1.00 86.31 114 ALA A CA 1
ATOM 847 C C . ALA A 1 114 ? 3.451 -5.855 4.982 1.00 86.31 114 ALA A C 1
ATOM 849 O O . ALA A 1 114 ? 4.384 -6.120 4.225 1.00 86.31 114 ALA A O 1
ATOM 850 N N . VAL A 1 115 ? 2.401 -6.669 5.129 1.00 82.38 115 VAL A N 1
ATOM 851 C CA . VAL A 1 115 ? 2.240 -7.930 4.383 1.00 82.38 115 VAL A CA 1
ATOM 852 C C . VAL A 1 115 ? 2.072 -7.667 2.883 1.00 82.38 115 VAL A C 1
ATOM 854 O O . VAL A 1 115 ? 2.702 -8.343 2.071 1.00 82.38 115 VAL A O 1
ATOM 857 N N . ALA A 1 116 ? 1.294 -6.652 2.499 1.00 82.88 116 ALA A N 1
ATOM 858 C CA . ALA A 1 116 ? 1.136 -6.259 1.098 1.00 82.88 116 ALA A CA 1
ATOM 859 C C . ALA A 1 116 ? 2.468 -5.800 0.470 1.00 82.88 116 ALA A C 1
ATOM 861 O O . ALA A 1 116 ? 2.773 -6.179 -0.661 1.00 82.88 116 ALA A O 1
ATOM 862 N N . LEU A 1 117 ? 3.283 -5.048 1.221 1.00 83.25 117 LEU A N 1
ATOM 863 C CA . LEU A 1 117 ? 4.629 -4.623 0.814 1.00 83.25 117 LEU A CA 1
ATOM 864 C C . LEU A 1 117 ? 5.614 -5.796 0.690 1.00 83.25 117 LEU A C 1
ATOM 866 O O . LEU A 1 117 ? 6.465 -5.789 -0.197 1.00 83.25 117 LEU A O 1
ATOM 870 N N . LEU A 1 118 ? 5.495 -6.807 1.556 1.00 81.31 118 LEU A N 1
ATOM 871 C CA . LEU A 1 118 ? 6.292 -8.038 1.492 1.00 81.31 118 LEU A CA 1
ATOM 872 C C . LEU A 1 118 ? 5.946 -8.886 0.263 1.00 81.31 118 LEU A C 1
ATOM 874 O O . LEU A 1 118 ? 6.852 -9.405 -0.387 1.00 81.31 118 LEU A O 1
ATOM 878 N N . ASN A 1 119 ? 4.655 -8.986 -0.075 1.00 80.19 119 ASN A N 1
ATOM 879 C CA . ASN A 1 119 ? 4.187 -9.687 -1.274 1.00 80.19 119 ASN A CA 1
ATOM 880 C C . ASN A 1 119 ? 4.676 -9.008 -2.570 1.00 80.19 119 ASN A C 1
ATOM 882 O O . ASN A 1 119 ? 4.838 -9.658 -3.598 1.00 80.19 119 ASN A O 1
ATOM 886 N N . GLY A 1 120 ? 4.924 -7.697 -2.532 1.00 76.62 120 GLY A N 1
ATOM 887 C CA . GLY A 1 120 ? 5.620 -6.959 -3.586 1.00 76.62 120 GLY A CA 1
ATOM 888 C C . GLY A 1 120 ? 4.771 -6.622 -4.812 1.00 76.62 120 GLY A C 1
ATOM 889 O O . GLY A 1 120 ? 4.954 -5.552 -5.367 1.00 76.62 120 GLY A O 1
ATOM 890 N N . VAL A 1 121 ? 3.781 -7.433 -5.195 1.00 79.62 121 VAL A N 1
ATOM 891 C CA . VAL A 1 121 ? 3.014 -7.248 -6.449 1.00 79.62 121 VAL A CA 1
ATOM 892 C C . VAL A 1 121 ? 2.296 -5.890 -6.531 1.00 79.62 121 VAL A C 1
ATOM 894 O O . VAL A 1 121 ? 2.425 -5.165 -7.516 1.00 79.62 121 VAL A O 1
ATOM 897 N N . LEU A 1 122 ? 1.561 -5.502 -5.482 1.00 80.06 122 LEU A N 1
ATOM 898 C CA . LEU A 1 122 ? 0.855 -4.210 -5.436 1.00 80.06 122 LEU A CA 1
ATOM 899 C C . LEU A 1 122 ? 1.827 -3.029 -5.354 1.00 80.06 122 LEU A C 1
ATOM 901 O O . LEU A 1 122 ? 1.553 -1.953 -5.886 1.00 80.06 122 LEU A O 1
ATOM 905 N N . THR A 1 123 ? 2.966 -3.234 -4.697 1.00 83.31 123 THR A N 1
ATOM 906 C CA . THR A 1 123 ? 4.010 -2.223 -4.533 1.00 83.31 123 THR A CA 1
ATOM 907 C C . THR A 1 123 ? 4.778 -2.003 -5.826 1.00 83.31 123 THR A C 1
ATOM 909 O O . THR A 1 123 ? 4.967 -0.857 -6.214 1.00 83.31 123 THR A O 1
ATOM 912 N N . GLU A 1 124 ? 5.136 -3.075 -6.529 1.00 85.88 124 GLU A N 1
ATOM 913 C CA . GLU A 1 124 ? 5.714 -3.055 -7.871 1.00 85.88 124 GLU A CA 1
ATOM 914 C C . GLU A 1 124 ? 4.791 -2.299 -8.827 1.00 85.88 124 GLU A C 1
ATOM 916 O O . GLU A 1 124 ? 5.230 -1.378 -9.517 1.00 85.88 124 GLU A O 1
ATOM 921 N N . CYS A 1 125 ? 3.490 -2.596 -8.787 1.00 86.75 125 CYS A N 1
ATOM 922 C CA . CYS A 1 125 ? 2.477 -1.863 -9.540 1.00 86.75 125 CYS A CA 1
ATOM 923 C C . CYS A 1 125 ? 2.465 -0.367 -9.211 1.00 86.75 125 CYS A C 1
ATOM 925 O O . CYS A 1 125 ? 2.533 0.480 -10.101 1.00 86.75 125 CYS A O 1
ATOM 927 N N . ALA A 1 126 ? 2.387 -0.036 -7.921 1.00 87.25 126 ALA A N 1
ATOM 928 C CA . ALA A 1 126 ? 2.259 1.342 -7.484 1.00 87.25 126 ALA A CA 1
ATOM 929 C C . ALA A 1 126 ? 3.514 2.152 -7.834 1.00 87.25 126 ALA A C 1
ATOM 931 O O . ALA A 1 126 ? 3.416 3.206 -8.455 1.00 87.25 126 ALA A O 1
ATOM 932 N N . MET A 1 127 ? 4.691 1.636 -7.478 1.00 86.19 127 MET A N 1
ATOM 933 C CA . MET A 1 127 ? 5.976 2.315 -7.629 1.00 86.19 127 MET A CA 1
ATOM 934 C C . MET A 1 127 ? 6.376 2.512 -9.095 1.00 86.19 127 MET A C 1
ATOM 936 O O . MET A 1 127 ? 6.833 3.595 -9.454 1.00 86.19 127 MET A O 1
ATOM 940 N N . THR A 1 128 ? 6.140 1.523 -9.963 1.00 86.81 128 THR A N 1
ATOM 941 C CA . THR A 1 128 ? 6.413 1.659 -11.409 1.00 86.81 128 THR A CA 1
ATOM 942 C C . THR A 1 128 ? 5.496 2.669 -12.102 1.00 86.81 128 THR A C 1
ATOM 944 O O . THR A 1 128 ? 5.856 3.220 -13.139 1.00 86.81 128 THR A O 1
ATOM 947 N N . GLY A 1 129 ? 4.317 2.939 -11.532 1.00 85.25 129 GLY A N 1
ATOM 948 C CA . GLY A 1 129 ? 3.398 3.981 -11.988 1.00 85.25 129 GLY A CA 1
ATOM 949 C C . GLY A 1 129 ? 3.665 5.372 -11.407 1.00 85.25 129 GLY A C 1
ATOM 950 O O . GLY A 1 129 ? 2.886 6.285 -11.681 1.00 85.25 129 GLY A O 1
ATOM 951 N N . THR A 1 130 ? 4.692 5.556 -10.569 1.00 86.19 130 THR A N 1
ATOM 952 C CA . THR A 1 130 ? 4.953 6.857 -9.935 1.00 86.19 130 THR A CA 1
ATOM 953 C C . THR A 1 130 ? 5.458 7.878 -10.951 1.00 86.19 130 THR A C 1
ATOM 955 O O . THR A 1 130 ? 6.304 7.593 -11.796 1.00 86.19 130 THR A O 1
ATOM 958 N N . ASN A 1 131 ? 4.970 9.115 -10.840 1.00 82.62 131 ASN A N 1
ATOM 959 C CA . ASN A 1 131 ? 5.426 10.234 -11.673 1.00 82.62 131 ASN A CA 1
ATOM 960 C C . ASN A 1 131 ? 6.616 10.988 -11.040 1.00 82.62 131 ASN A C 1
ATOM 962 O O . ASN A 1 131 ? 6.844 12.170 -11.290 1.00 82.62 131 ASN A O 1
ATOM 966 N N . THR A 1 132 ? 7.353 10.328 -10.146 1.00 85.94 132 THR A N 1
ATOM 967 C CA . THR A 1 132 ? 8.498 10.912 -9.446 1.00 85.94 132 THR A CA 1
ATOM 968 C C . THR A 1 132 ? 9.771 10.676 -10.247 1.00 85.94 132 THR A C 1
ATOM 970 O O . THR A 1 132 ? 10.380 9.611 -10.166 1.00 85.94 132 THR A O 1
ATOM 973 N N . THR A 1 133 ? 10.203 11.692 -10.996 1.00 84.25 133 THR A N 1
ATOM 974 C CA . THR A 1 133 ? 11.396 11.630 -11.860 1.00 84.25 133 THR A CA 1
ATOM 975 C C . THR A 1 133 ? 12.667 11.245 -11.106 1.00 84.25 133 THR A C 1
ATOM 977 O O . THR A 1 133 ? 13.456 10.458 -11.613 1.00 84.25 133 THR A O 1
ATOM 980 N N . PHE A 1 134 ? 12.852 11.732 -9.875 1.00 86.81 134 PHE A N 1
ATOM 981 C CA . PHE A 1 134 ? 14.013 11.387 -9.048 1.00 86.81 134 PHE A CA 1
ATOM 982 C C . PHE A 1 134 ? 14.098 9.884 -8.742 1.00 86.81 134 PHE A C 1
ATOM 984 O O . PHE A 1 134 ? 15.155 9.280 -8.902 1.00 86.81 134 PHE A O 1
ATOM 991 N N . PHE A 1 135 ? 12.980 9.280 -8.334 1.00 87.12 135 PHE A N 1
ATOM 992 C CA . PHE A 1 135 ? 12.915 7.858 -7.999 1.00 87.12 135 PHE A CA 1
ATOM 993 C C . PHE A 1 135 ? 13.058 6.984 -9.251 1.00 87.12 135 PHE A C 1
ATOM 995 O O . PHE A 1 135 ? 13.850 6.047 -9.259 1.00 87.12 135 PHE A O 1
ATOM 1002 N N . ASN A 1 136 ? 12.389 7.350 -10.348 1.00 87.69 136 ASN A N 1
ATOM 1003 C CA . ASN A 1 136 ? 12.487 6.605 -11.606 1.00 87.69 136 ASN A CA 1
ATOM 1004 C C . ASN A 1 136 ? 13.909 6.658 -12.184 1.00 87.69 136 ASN A C 1
ATOM 1006 O O . ASN A 1 136 ? 14.433 5.637 -12.626 1.00 87.69 136 ASN A O 1
ATOM 1010 N N . ASN A 1 137 ? 14.571 7.818 -12.104 1.00 88.19 137 ASN A N 1
ATOM 1011 C CA . ASN A 1 137 ? 15.977 7.943 -12.485 1.00 88.19 137 ASN A CA 1
ATOM 1012 C C . ASN A 1 137 ? 16.883 7.118 -11.566 1.00 88.19 137 ASN A C 1
ATOM 1014 O O . ASN A 1 137 ? 17.829 6.520 -12.054 1.00 88.19 137 ASN A O 1
ATOM 1018 N N . HIS A 1 138 ? 16.606 7.047 -10.258 1.00 90.19 138 HIS A N 1
ATOM 1019 C CA . HIS A 1 138 ? 17.384 6.211 -9.339 1.00 90.19 138 HIS A CA 1
ATOM 1020 C C . HIS A 1 138 ? 17.335 4.725 -9.725 1.00 90.19 138 HIS A C 1
ATOM 1022 O O . HIS A 1 138 ? 18.376 4.074 -9.749 1.00 90.19 138 HIS A O 1
ATOM 1028 N N . LEU A 1 139 ? 16.156 4.221 -10.098 1.00 87.00 139 LEU A N 1
ATOM 1029 C CA . LEU A 1 139 ? 15.950 2.823 -10.495 1.00 87.00 139 LEU A CA 1
ATOM 1030 C C . LEU A 1 139 ? 16.584 2.456 -11.846 1.00 87.00 139 LEU A C 1
ATOM 1032 O O . LEU A 1 139 ? 16.985 1.309 -12.055 1.00 87.00 139 LEU A O 1
ATOM 1036 N N . CYS A 1 140 ? 16.643 3.416 -12.772 1.00 88.06 140 CYS A N 1
ATOM 1037 C CA . CYS A 1 140 ? 17.155 3.222 -14.130 1.00 88.06 140 CYS A CA 1
ATOM 1038 C C . CYS A 1 140 ? 18.610 3.691 -14.321 1.00 88.06 14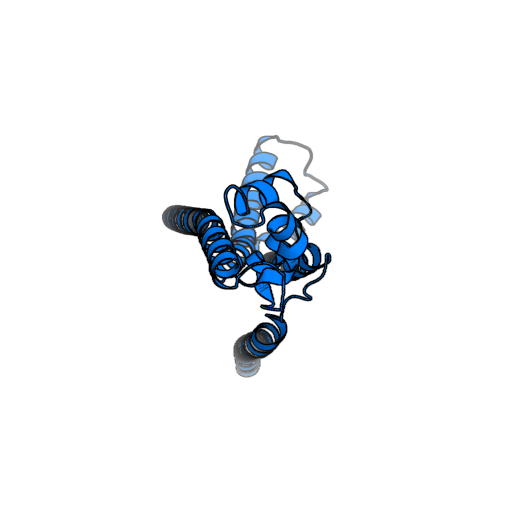0 CYS A C 1
ATOM 1040 O O . CYS A 1 140 ? 19.164 3.512 -15.407 1.00 88.06 140 CYS A O 1
ATOM 1042 N N . LYS A 1 141 ? 19.240 4.282 -13.298 1.00 89.62 141 LYS A N 1
ATOM 1043 C CA . LYS A 1 141 ? 20.579 4.874 -13.394 1.00 89.62 141 LYS A CA 1
ATOM 1044 C C . LYS A 1 141 ? 21.621 3.842 -13.826 1.00 89.62 141 LYS A C 1
ATOM 1046 O O . LYS A 1 141 ? 21.817 2.837 -13.148 1.00 89.62 141 LYS A O 1
ATOM 1051 N N . GLY A 1 142 ? 22.345 4.131 -14.908 1.00 83.44 142 GLY A N 1
ATOM 1052 C CA . GLY A 1 142 ? 23.448 3.278 -15.372 1.00 83.44 142 GLY A CA 1
ATOM 1053 C C . GLY A 1 142 ? 23.010 1.985 -16.070 1.00 83.44 142 GLY A C 1
ATOM 1054 O O . GLY A 1 142 ? 23.840 1.101 -16.273 1.00 83.44 142 GLY A O 1
ATOM 1055 N N . ARG A 1 143 ? 21.728 1.871 -16.443 1.00 84.75 143 ARG A N 1
ATOM 1056 C CA . ARG A 1 143 ? 21.192 0.771 -17.259 1.00 84.75 143 ARG A CA 1
ATOM 1057 C C . ARG A 1 143 ? 21.294 1.084 -18.745 1.00 84.75 143 ARG A C 1
ATOM 1059 O O . ARG A 1 143 ? 21.281 2.245 -19.161 1.00 84.75 143 ARG A O 1
ATOM 1066 N N . GLU A 1 144 ? 21.315 0.035 -19.560 1.00 77.00 144 GLU A N 1
ATOM 1067 C CA . GLU A 1 144 ? 21.150 0.191 -21.002 1.00 77.00 144 GLU A CA 1
ATOM 1068 C C . GLU A 1 144 ? 19.791 0.850 -21.299 1.00 77.00 144 GLU A C 1
ATOM 1070 O O . GLU A 1 144 ? 18.762 0.446 -20.754 1.00 77.00 144 GLU A O 1
ATOM 1075 N N . LYS A 1 145 ? 19.789 1.880 -22.155 1.00 82.56 145 LYS A N 1
ATOM 1076 C CA . LYS A 1 145 ? 18.589 2.653 -22.531 1.00 82.56 145 LYS A CA 1
ATOM 1077 C C . LYS A 1 145 ? 17.876 3.308 -21.335 1.00 82.56 145 LYS A C 1
ATOM 1079 O O . LYS A 1 145 ? 16.660 3.216 -21.206 1.00 82.56 145 LYS A O 1
ATOM 1084 N N . GLU A 1 146 ? 18.620 4.026 -20.489 1.00 85.94 146 GLU A N 1
ATOM 1085 C CA . GLU A 1 146 ? 18.098 4.754 -19.313 1.00 85.94 146 GLU A CA 1
ATOM 1086 C C . GLU A 1 146 ? 16.842 5.602 -19.615 1.00 85.94 146 GLU A C 1
ATOM 1088 O O . GLU A 1 146 ? 15.858 5.538 -18.878 1.00 85.94 146 GLU A O 1
ATOM 1093 N N . ALA A 1 147 ? 16.826 6.334 -20.735 1.00 85.88 147 ALA A N 1
ATOM 1094 C CA . ALA A 1 147 ? 15.675 7.148 -21.138 1.00 85.88 147 ALA A CA 1
ATOM 1095 C C . ALA A 1 147 ? 14.418 6.310 -21.455 1.00 85.88 147 ALA A C 1
ATOM 1097 O O . ALA A 1 147 ? 13.307 6.692 -21.077 1.00 85.88 147 ALA A O 1
ATOM 1098 N N . ASP A 1 148 ? 14.589 5.156 -22.106 1.00 87.69 148 ASP A N 1
ATOM 1099 C CA . ASP A 1 148 ? 13.487 4.233 -22.398 1.00 87.69 148 ASP A CA 1
ATOM 1100 C C . ASP A 1 148 ? 13.048 3.491 -21.130 1.00 87.69 148 ASP A C 1
ATOM 1102 O O . ASP A 1 148 ? 11.853 3.303 -20.921 1.00 87.69 148 ASP A O 1
ATOM 1106 N N . CYS A 1 149 ? 13.984 3.157 -20.235 1.00 87.88 149 CYS A N 1
ATOM 1107 C CA . CYS A 1 149 ? 13.700 2.551 -18.934 1.00 87.88 149 CYS A CA 1
ATOM 1108 C C . CYS A 1 149 ? 12.741 3.413 -18.107 1.00 87.88 149 CYS A C 1
ATOM 1110 O O . CYS A 1 149 ? 11.729 2.911 -17.622 1.00 87.88 149 CYS A O 1
ATOM 1112 N N . VAL A 1 150 ? 12.996 4.722 -18.009 1.00 88.50 150 VAL A N 1
ATOM 1113 C CA . VAL A 1 150 ? 12.127 5.650 -17.264 1.00 88.50 150 VAL A CA 1
ATOM 1114 C C . VAL A 1 150 ? 10.754 5.789 -17.928 1.00 88.50 150 VAL A C 1
ATOM 1116 O O . VAL A 1 150 ? 9.734 5.854 -17.241 1.00 88.50 150 VAL A O 1
ATOM 1119 N N . LYS A 1 151 ? 10.706 5.810 -19.265 1.00 87.38 151 LYS A N 1
ATOM 1120 C CA . LYS A 1 151 ? 9.462 5.965 -20.032 1.00 87.38 151 LYS A CA 1
ATOM 1121 C C . LYS A 1 151 ? 8.579 4.713 -19.976 1.00 87.38 151 LYS A C 1
ATOM 1123 O O . LYS A 1 151 ? 7.360 4.823 -19.833 1.00 87.38 151 LYS A O 1
ATOM 1128 N N . GLU A 1 152 ? 9.185 3.534 -20.073 1.00 86.88 152 GLU A N 1
ATOM 1129 C CA . GLU A 1 152 ? 8.505 2.235 -20.106 1.00 86.88 152 GLU A CA 1
ATOM 1130 C C . GLU A 1 152 ? 8.333 1.596 -18.718 1.00 86.88 152 GLU A C 1
ATOM 1132 O O . GLU A 1 152 ? 7.732 0.526 -18.619 1.00 86.88 152 GLU A O 1
ATOM 1137 N N . LEU A 1 153 ? 8.788 2.249 -17.640 1.00 87.50 153 LEU A N 1
ATOM 1138 C CA . LEU A 1 153 ? 8.796 1.700 -16.277 1.00 87.50 153 LEU A CA 1
ATOM 1139 C C . LEU A 1 153 ? 7.433 1.129 -15.846 1.00 87.50 153 LEU A C 1
ATOM 1141 O O . LEU A 1 153 ? 7.349 0.012 -15.338 1.00 87.50 153 LEU A O 1
ATOM 1145 N N . HIS A 1 154 ? 6.345 1.848 -16.138 1.00 85.50 154 HIS A N 1
ATOM 1146 C CA . HIS A 1 154 ? 4.964 1.449 -15.834 1.00 85.50 154 HIS A CA 1
ATOM 1147 C C . HIS A 1 154 ? 4.496 0.165 -16.554 1.00 85.50 154 HIS A C 1
ATOM 1149 O O . HIS A 1 154 ? 3.465 -0.411 -16.195 1.00 85.50 154 HIS A O 1
ATOM 1155 N N . MET A 1 155 ? 5.225 -0.300 -17.572 1.00 84.81 155 MET A N 1
ATOM 1156 C CA . MET A 1 155 ? 4.929 -1.533 -18.307 1.00 84.81 155 MET A CA 1
ATOM 1157 C C . MET A 1 155 ? 5.713 -2.747 -17.797 1.00 84.81 155 MET A C 1
ATOM 1159 O O . MET A 1 155 ? 5.381 -3.877 -18.170 1.00 84.81 155 MET A O 1
ATOM 1163 N N . PHE A 1 156 ? 6.720 -2.552 -16.941 1.00 86.75 156 PHE A N 1
ATOM 1164 C CA . PHE A 1 156 ? 7.609 -3.625 -16.485 1.00 86.75 156 PHE A CA 1
ATOM 1165 C C . PHE A 1 156 ? 6.871 -4.771 -15.775 1.00 86.75 156 PHE A C 1
ATOM 1167 O O . PHE A 1 156 ? 7.119 -5.919 -16.153 1.00 86.75 156 PHE A O 1
ATOM 1174 N N . PRO A 1 157 ? 5.899 -4.521 -14.867 1.00 83.31 157 PRO A N 1
ATOM 1175 C CA . PRO A 1 157 ? 5.146 -5.592 -14.200 1.00 83.31 157 PRO A CA 1
ATOM 1176 C C . PRO A 1 157 ? 4.332 -6.478 -15.157 1.00 83.31 157 PRO A C 1
ATOM 1178 O O . PRO A 1 157 ? 3.853 -7.542 -14.778 1.00 83.31 157 PRO A O 1
ATOM 1181 N N . CYS A 1 158 ? 4.141 -6.037 -16.402 1.00 82.75 158 CYS A N 1
ATOM 1182 C CA . CYS A 1 158 ? 3.281 -6.689 -17.382 1.00 82.75 158 CYS A CA 1
ATOM 1183 C C . CYS A 1 158 ? 4.036 -7.495 -18.441 1.00 82.75 158 CYS A C 1
ATOM 1185 O O . CYS A 1 158 ? 3.403 -8.144 -19.275 1.00 82.75 158 CYS A O 1
ATOM 1187 N N . GLY A 1 159 ? 5.370 -7.415 -18.465 1.00 72.75 159 GLY A N 1
ATOM 1188 C CA . GLY A 1 1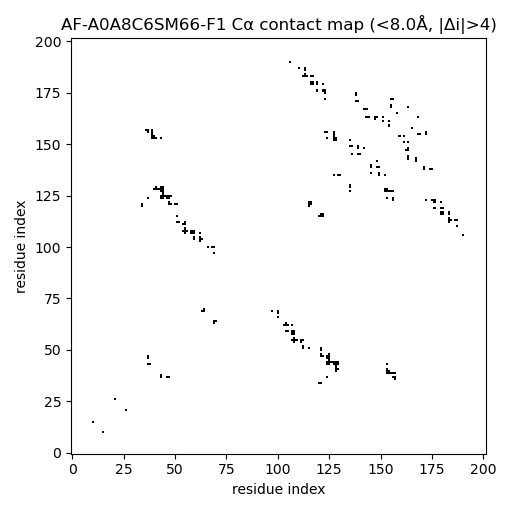59 ? 6.222 -8.207 -19.356 1.00 72.75 159 GLY A CA 1
ATOM 1189 C C . GLY A 1 159 ? 6.031 -7.975 -20.863 1.00 72.75 159 GLY A C 1
ATOM 1190 O O . GLY A 1 159 ? 6.550 -8.765 -21.653 1.00 72.75 159 GLY A O 1
ATOM 1191 N N . LYS A 1 160 ? 5.306 -6.930 -21.287 1.00 66.06 160 LYS A N 1
ATOM 1192 C CA . LYS A 1 160 ? 5.051 -6.642 -22.711 1.00 66.06 160 LYS A CA 1
ATOM 1193 C C . LYS A 1 160 ? 6.335 -6.214 -23.445 1.00 66.06 160 LYS A C 1
ATOM 1195 O O . LYS A 1 160 ? 7.298 -5.778 -22.820 1.00 66.06 160 LYS A O 1
ATOM 1200 N N . ASN A 1 161 ? 6.342 -6.383 -24.771 1.00 63.81 161 ASN A N 1
ATOM 1201 C CA . ASN A 1 161 ? 7.457 -6.115 -25.694 1.00 63.81 161 ASN A CA 1
ATOM 1202 C C . ASN A 1 161 ? 7.863 -4.625 -25.732 1.00 63.81 161 ASN A C 1
ATOM 1204 O O . ASN A 1 161 ? 7.527 -3.921 -26.680 1.00 63.81 161 ASN A O 1
ATOM 1208 N N . GLY A 1 162 ? 8.557 -4.156 -24.696 1.00 70.44 162 GLY A N 1
ATOM 1209 C CA . GLY A 1 162 ? 9.254 -2.869 -24.688 1.00 70.44 162 GLY A CA 1
ATOM 1210 C C . GLY A 1 162 ? 10.607 -2.933 -25.401 1.00 70.44 162 GLY A C 1
ATOM 1211 O O . GLY A 1 162 ? 11.120 -4.024 -25.679 1.00 70.44 162 GLY A O 1
ATOM 1212 N N . THR A 1 163 ? 11.201 -1.772 -25.679 1.00 80.00 163 THR A N 1
ATOM 1213 C CA . THR A 1 163 ? 12.571 -1.663 -26.221 1.00 80.00 163 THR A CA 1
ATOM 1214 C C . THR A 1 163 ? 13.642 -2.076 -25.209 1.00 80.00 163 THR A C 1
ATOM 1216 O O . THR A 1 163 ? 14.785 -2.344 -25.605 1.00 80.00 163 THR A O 1
ATOM 1219 N N . VAL A 1 164 ? 13.284 -2.146 -23.925 1.00 84.50 164 VAL A N 1
ATOM 1220 C CA . VAL A 1 164 ? 14.160 -2.569 -22.826 1.00 84.50 164 VAL A CA 1
ATOM 1221 C C . VAL A 1 164 ? 14.235 -4.108 -22.733 1.00 84.50 164 VAL A C 1
ATOM 1223 O O . VAL A 1 164 ? 13.181 -4.755 -22.697 1.00 84.50 164 VAL A O 1
ATOM 1226 N N . PRO A 1 165 ? 15.442 -4.710 -22.658 1.00 85.62 165 PRO A N 1
ATOM 1227 C CA . PRO A 1 165 ? 15.639 -6.155 -22.484 1.00 85.62 165 PRO A CA 1
ATOM 1228 C C . PRO A 1 165 ? 14.924 -6.740 -21.254 1.00 85.62 165 PRO A C 1
ATOM 1230 O O . PRO A 1 165 ? 14.671 -6.038 -20.276 1.00 85.62 165 PRO A O 1
ATOM 1233 N N . LYS A 1 166 ? 14.560 -8.032 -21.292 1.00 85.88 166 LYS A N 1
ATOM 1234 C CA . LYS A 1 166 ? 13.793 -8.673 -20.201 1.00 85.88 166 LYS A CA 1
ATOM 1235 C C . LYS A 1 166 ? 14.582 -8.735 -18.893 1.00 85.88 166 LYS A C 1
ATOM 1237 O O . LYS A 1 166 ? 14.015 -8.460 -17.843 1.00 85.88 166 LYS A O 1
ATOM 1242 N N . ASP A 1 167 ? 15.865 -9.048 -18.995 1.00 86.81 167 ASP A N 1
ATOM 1243 C CA . ASP A 1 167 ? 16.853 -9.093 -17.917 1.00 86.81 167 ASP A CA 1
ATOM 1244 C C . ASP A 1 167 ? 16.912 -7.761 -17.158 1.00 86.81 167 ASP A C 1
ATOM 1246 O O . ASP A 1 167 ? 16.666 -7.732 -15.955 1.00 86.81 167 ASP A O 1
ATOM 1250 N N . VAL A 1 168 ? 17.073 -6.639 -17.867 1.00 86.75 168 VAL A N 1
ATOM 1251 C CA . VAL A 1 168 ? 17.044 -5.293 -17.272 1.00 86.75 168 VAL A CA 1
ATOM 1252 C C . VAL A 1 168 ? 15.747 -5.028 -16.497 1.00 86.75 168 VAL A C 1
ATOM 1254 O O . VAL A 1 168 ? 15.779 -4.455 -15.405 1.00 86.75 168 VAL A O 1
ATOM 1257 N N . ARG A 1 169 ? 14.589 -5.437 -17.033 1.00 87.50 169 ARG A N 1
ATOM 1258 C CA . ARG A 1 169 ? 13.292 -5.235 -16.361 1.00 87.50 169 ARG A CA 1
ATOM 1259 C C . ARG A 1 169 ? 13.185 -6.047 -15.077 1.00 87.50 169 ARG A C 1
ATOM 1261 O O . ARG A 1 169 ? 12.730 -5.519 -14.064 1.00 87.50 169 ARG A O 1
ATOM 1268 N N . GLU A 1 170 ? 13.595 -7.310 -15.121 1.00 88.44 170 GLU A N 1
ATOM 1269 C CA . GLU A 1 170 ? 13.595 -8.193 -13.955 1.00 88.44 170 GLU A CA 1
ATOM 1270 C C . GLU A 1 170 ? 14.545 -7.674 -12.873 1.00 88.44 170 GLU A C 1
ATOM 1272 O O . GLU A 1 170 ? 14.162 -7.617 -11.707 1.00 88.44 170 GLU A O 1
ATOM 1277 N N . GLU A 1 171 ? 15.727 -7.180 -13.244 1.00 88.81 171 GLU A N 1
ATOM 1278 C CA . GLU A 1 171 ? 16.650 -6.560 -12.294 1.00 88.81 171 GLU A CA 1
ATOM 1279 C C . GLU A 1 171 ? 16.083 -5.283 -11.649 1.00 88.81 171 GLU A C 1
ATOM 1281 O O . GLU A 1 171 ? 16.300 -5.057 -10.456 1.00 88.81 171 GLU A O 1
ATOM 1286 N N . VAL A 1 172 ? 15.352 -4.437 -12.394 1.00 88.50 172 VAL A N 1
ATOM 1287 C CA . VAL A 1 172 ? 14.663 -3.262 -11.814 1.00 88.50 172 VAL A CA 1
ATOM 1288 C C . VAL A 1 172 ? 13.617 -3.710 -10.801 1.00 88.50 172 VAL A C 1
ATOM 1290 O O . VAL A 1 172 ? 13.576 -3.175 -9.694 1.00 88.50 172 VAL A O 1
ATOM 1293 N N . LEU A 1 173 ? 12.791 -4.698 -11.149 1.00 88.62 173 LEU A N 1
ATOM 1294 C CA . LEU A 1 173 ? 11.749 -5.209 -10.256 1.00 88.62 173 LEU A CA 1
ATOM 1295 C C . LEU A 1 173 ? 12.344 -5.866 -9.001 1.00 88.62 173 LEU A C 1
ATOM 1297 O O . LEU A 1 173 ? 11.831 -5.659 -7.902 1.00 88.62 173 LEU A O 1
ATOM 1301 N N . LEU A 1 174 ? 13.453 -6.597 -9.137 1.00 88.50 174 LEU A N 1
ATOM 1302 C CA . LEU A 1 174 ? 14.177 -7.181 -8.005 1.00 88.50 174 LEU A CA 1
ATOM 1303 C C . LEU A 1 174 ? 14.747 -6.107 -7.075 1.00 88.50 174 LEU A C 1
ATOM 1305 O O . LEU A 1 174 ? 14.594 -6.217 -5.859 1.00 88.50 174 LEU A O 1
ATOM 1309 N N . MET A 1 175 ? 15.362 -5.060 -7.631 1.00 87.81 175 MET A N 1
ATOM 1310 C CA . MET A 1 175 ? 15.868 -3.931 -6.846 1.00 87.81 175 MET A CA 1
ATOM 1311 C C . MET A 1 175 ? 14.733 -3.233 -6.092 1.00 87.81 175 MET A C 1
ATOM 1313 O O . MET A 1 175 ? 14.826 -3.005 -4.887 1.00 87.81 175 MET A O 1
ATOM 1317 N N . LEU A 1 176 ? 13.626 -2.971 -6.783 1.00 87.25 176 LEU A N 1
ATOM 1318 C CA . LEU A 1 176 ? 12.440 -2.347 -6.213 1.00 87.25 176 LEU A CA 1
ATOM 1319 C C . LEU A 1 176 ? 11.861 -3.165 -5.050 1.00 87.25 176 LEU A C 1
ATOM 1321 O O . LEU A 1 176 ? 11.558 -2.620 -3.989 1.00 87.25 176 LEU A O 1
ATOM 1325 N N . ARG A 1 177 ? 11.750 -4.485 -5.235 1.00 86.19 177 ARG A N 1
ATOM 1326 C CA . ARG A 1 177 ? 11.297 -5.423 -4.205 1.00 86.19 177 ARG A CA 1
ATOM 1327 C C . ARG A 1 177 ? 12.244 -5.443 -3.008 1.00 86.19 177 ARG A C 1
ATOM 1329 O O . ARG A 1 177 ? 11.789 -5.467 -1.865 1.00 86.19 177 ARG A O 1
ATOM 1336 N N . ALA A 1 178 ? 13.552 -5.425 -3.248 1.00 86.31 178 ALA A N 1
ATOM 1337 C CA . ALA A 1 178 ? 14.538 -5.387 -2.176 1.00 86.31 178 ALA A CA 1
ATOM 1338 C C . ALA A 1 178 ? 14.395 -4.107 -1.335 1.00 86.31 178 ALA A C 1
ATOM 1340 O O . ALA A 1 178 ? 14.340 -4.183 -0.107 1.00 86.31 178 ALA A O 1
ATOM 1341 N N . GLU A 1 179 ? 14.255 -2.941 -1.973 1.00 85.19 179 GLU A N 1
ATOM 1342 C CA . GLU A 1 179 ? 14.056 -1.671 -1.265 1.00 85.19 179 GLU A CA 1
ATOM 1343 C C . GLU A 1 179 ? 12.724 -1.618 -0.512 1.00 85.19 179 GLU A C 1
ATOM 1345 O O . GLU A 1 179 ? 12.662 -1.139 0.627 1.00 85.19 179 GLU A O 1
ATOM 1350 N N . SER A 1 180 ? 11.657 -2.159 -1.104 1.00 83.69 180 SER A N 1
ATOM 1351 C CA . SER A 1 180 ? 10.333 -2.138 -0.492 1.00 83.69 180 SER A CA 1
ATOM 1352 C C . SER A 1 180 ? 10.198 -3.078 0.704 1.00 83.69 180 SER A C 1
ATOM 1354 O O . SER A 1 180 ? 9.345 -2.824 1.548 1.00 83.69 180 SER A O 1
ATOM 1356 N N . GLN A 1 181 ? 11.014 -4.131 0.818 1.00 84.75 181 GLN A N 1
ATOM 1357 C CA . GLN A 1 181 ? 10.928 -5.123 1.901 1.00 84.75 181 GLN A CA 1
ATOM 1358 C C . GLN A 1 181 ? 11.632 -4.699 3.202 1.00 84.75 181 GLN A C 1
ATOM 1360 O O . GLN A 1 181 ? 11.225 -5.120 4.289 1.00 84.75 181 GLN A O 1
ATOM 1365 N N . VAL A 1 182 ? 12.639 -3.821 3.143 1.00 85.25 182 VAL A N 1
ATOM 1366 C CA . VAL A 1 182 ? 13.419 -3.420 4.334 1.00 85.25 182 VAL A CA 1
ATOM 1367 C C . VAL A 1 182 ? 12.568 -2.661 5.360 1.00 85.25 182 VAL A C 1
ATOM 1369 O O . VAL A 1 182 ? 12.656 -2.918 6.565 1.00 85.25 182 VAL A O 1
ATOM 1372 N N . CYS A 1 183 ? 11.745 -1.714 4.908 1.00 81.25 183 CYS A N 1
ATOM 1373 C CA . CYS A 1 183 ? 10.906 -0.890 5.784 1.00 81.25 183 CYS A CA 1
ATOM 1374 C C . CYS A 1 183 ? 9.798 -1.692 6.505 1.00 81.25 183 CYS A C 1
ATOM 1376 O O . CYS A 1 183 ? 9.710 -1.586 7.732 1.00 81.25 183 CYS A O 1
ATOM 1378 N N . PRO A 1 184 ? 8.995 -2.526 5.814 1.00 83.62 184 PRO A N 1
ATOM 1379 C CA . PRO A 1 184 ? 7.978 -3.380 6.426 1.00 83.62 184 PRO A CA 1
ATOM 1380 C C . PRO A 1 184 ? 8.530 -4.321 7.488 1.00 83.62 184 PRO A C 1
ATOM 1382 O O . PRO A 1 184 ? 7.942 -4.430 8.558 1.00 83.62 184 PRO A O 1
ATOM 1385 N N . VAL A 1 185 ? 9.666 -4.977 7.229 1.00 85.31 185 VAL A N 1
ATOM 1386 C CA . VAL A 1 185 ? 10.261 -5.929 8.180 1.00 85.31 185 VAL A CA 1
ATOM 1387 C C . VAL A 1 185 ? 10.677 -5.213 9.464 1.00 85.31 185 VAL A C 1
ATOM 1389 O O . VAL A 1 185 ? 10.356 -5.662 10.566 1.00 85.31 185 VAL A O 1
ATOM 1392 N N . LYS A 1 186 ? 11.323 -4.047 9.339 1.00 86.81 186 LYS A N 1
ATOM 1393 C CA . LYS A 1 186 ? 11.673 -3.207 10.495 1.00 86.81 186 LYS A CA 1
ATOM 1394 C C . LYS A 1 186 ? 10.431 -2.741 11.258 1.00 86.81 186 LYS A C 1
ATOM 1396 O O . LYS A 1 186 ? 10.459 -2.691 12.488 1.00 86.81 186 LYS A O 1
ATOM 1401 N N . LEU A 1 187 ? 9.363 -2.392 10.543 1.00 85.31 187 LEU A N 1
ATOM 1402 C CA . LEU A 1 187 ? 8.106 -1.938 11.129 1.00 85.31 187 LEU A CA 1
ATOM 1403 C C . LEU A 1 187 ? 7.395 -3.065 11.887 1.00 85.31 187 LEU A C 1
ATOM 1405 O O . LEU A 1 187 ? 7.062 -2.881 13.054 1.00 85.31 187 LEU A O 1
ATOM 1409 N N . LEU A 1 188 ? 7.238 -4.240 11.271 1.00 84.81 188 LEU A N 1
ATOM 1410 C CA . LEU A 1 188 ? 6.650 -5.428 11.897 1.00 84.81 188 LEU A CA 1
ATOM 1411 C C . LEU A 1 188 ? 7.409 -5.824 13.160 1.00 84.81 188 LEU A C 1
ATOM 1413 O O . LEU A 1 188 ? 6.786 -6.015 14.199 1.00 84.81 188 LEU A O 1
ATOM 1417 N N . HIS A 1 189 ? 8.743 -5.847 13.104 1.00 86.69 189 HIS A N 1
ATOM 1418 C CA . HIS A 1 189 ? 9.567 -6.127 14.275 1.00 86.69 189 HIS A CA 1
ATOM 1419 C C . HIS A 1 189 ? 9.299 -5.119 15.409 1.00 86.69 189 HIS A C 1
ATOM 1421 O O . HIS A 1 189 ? 9.047 -5.508 16.548 1.00 86.69 189 HIS A O 1
ATOM 1427 N N . ARG A 1 1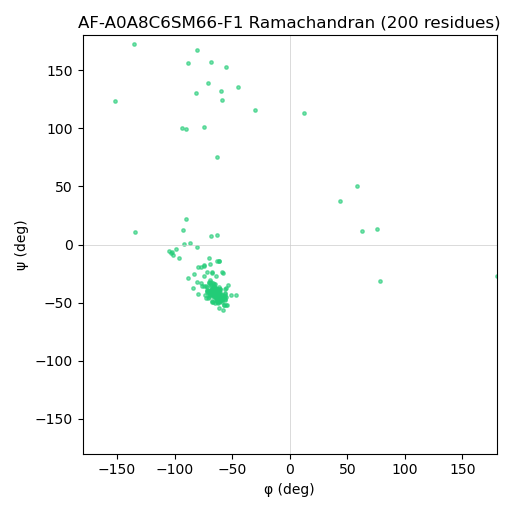90 ? 9.270 -3.809 15.121 1.00 85.44 190 ARG A N 1
ATOM 1428 C CA . ARG A 1 190 ? 8.946 -2.792 16.144 1.00 85.44 190 ARG A CA 1
ATOM 1429 C C . ARG A 1 190 ? 7.545 -2.973 16.732 1.00 85.44 190 ARG A C 1
ATOM 1431 O O . ARG A 1 190 ? 7.378 -2.787 17.933 1.00 85.44 190 ARG A O 1
ATOM 1438 N N . LEU A 1 191 ? 6.563 -3.349 15.918 1.00 83.31 191 LEU A N 1
ATOM 1439 C CA . LEU A 1 191 ? 5.187 -3.587 16.364 1.00 83.31 191 LEU A CA 1
ATOM 1440 C C . LEU A 1 191 ? 5.078 -4.822 17.263 1.00 83.31 191 LEU A C 1
ATOM 1442 O O . LEU A 1 191 ? 4.390 -4.773 18.284 1.00 83.31 191 LEU A O 1
ATOM 1446 N N . THR A 1 192 ? 5.787 -5.905 16.941 1.00 82.06 192 THR A N 1
ATOM 1447 C CA . THR A 1 192 ? 5.839 -7.098 17.800 1.00 82.06 192 THR A CA 1
ATOM 1448 C C . THR A 1 192 ? 6.501 -6.795 19.142 1.00 82.06 192 THR A C 1
ATOM 1450 O O . THR A 1 192 ? 6.000 -7.215 20.178 1.00 82.06 192 THR A O 1
ATOM 1453 N N . TRP A 1 193 ? 7.571 -5.994 19.157 1.00 83.94 193 TRP A N 1
ATOM 1454 C CA . TRP A 1 193 ? 8.193 -5.551 20.410 1.00 83.94 193 TRP A CA 1
ATOM 1455 C C . TRP A 1 193 ? 7.269 -4.651 21.232 1.00 83.94 193 TRP A C 1
ATOM 1457 O O . TRP A 1 193 ? 7.133 -4.844 22.437 1.00 83.94 193 TRP A O 1
ATOM 1467 N N . PHE A 1 194 ? 6.609 -3.684 20.593 1.00 79.50 194 PHE A N 1
ATOM 1468 C CA . PHE A 1 194 ? 5.692 -2.775 21.277 1.00 79.50 194 PHE A CA 1
ATOM 1469 C C . PHE A 1 194 ? 4.513 -3.525 21.908 1.00 79.50 194 PHE A C 1
ATOM 1471 O O . PHE A 1 194 ? 4.181 -3.289 23.070 1.00 79.50 194 PHE A O 1
ATOM 1478 N N . THR A 1 195 ? 3.918 -4.463 21.168 1.00 75.62 195 THR A N 1
ATOM 1479 C CA . THR A 1 195 ? 2.827 -5.298 21.686 1.00 75.62 195 THR A CA 1
ATOM 1480 C C . THR A 1 195 ? 3.291 -6.177 22.838 1.00 75.62 195 THR A C 1
ATOM 1482 O O . THR A 1 195 ? 2.660 -6.120 23.890 1.00 75.62 195 THR A O 1
ATOM 1485 N N . ALA A 1 196 ? 4.424 -6.876 22.701 1.00 75.94 196 ALA A N 1
ATOM 1486 C CA . ALA A 1 196 ? 5.001 -7.700 23.765 1.00 75.94 196 ALA A CA 1
ATOM 1487 C C . ALA A 1 196 ? 5.246 -6.902 25.061 1.00 75.94 196 ALA A C 1
ATOM 1489 O O . ALA A 1 196 ? 4.845 -7.337 26.143 1.00 75.94 196 ALA A O 1
ATOM 1490 N N . SER A 1 197 ? 5.821 -5.700 24.956 1.00 73.50 197 SER A N 1
ATOM 1491 C CA . SER A 1 197 ? 6.034 -4.811 26.105 1.00 73.50 197 SER A CA 1
ATOM 1492 C C . SER A 1 197 ? 4.723 -4.302 26.709 1.00 73.50 197 SER A C 1
ATOM 1494 O O . SER A 1 197 ? 4.608 -4.199 27.928 1.00 73.50 197 SER A O 1
ATOM 1496 N N . SER A 1 198 ? 3.714 -4.002 25.885 1.00 67.06 198 SER A N 1
ATOM 1497 C CA . SER A 1 198 ? 2.404 -3.552 26.375 1.00 67.06 198 SER A CA 1
ATOM 1498 C C . SER A 1 198 ? 1.633 -4.656 27.109 1.00 67.06 198 SER A C 1
ATOM 1500 O O . SER A 1 198 ? 0.983 -4.374 28.115 1.00 67.06 198 SER A O 1
ATOM 1502 N N . SER A 1 199 ? 1.760 -5.912 26.661 1.00 65.88 199 SER A N 1
ATOM 1503 C CA . SER A 1 199 ? 1.188 -7.084 27.330 1.00 65.88 199 SER A CA 1
ATOM 1504 C C . SER A 1 199 ? 1.943 -7.484 28.595 1.00 65.88 199 SER A C 1
ATOM 1506 O O . SER A 1 199 ? 1.333 -8.043 29.491 1.00 65.88 199 SER A O 1
ATOM 1508 N N . ALA A 1 200 ? 3.241 -7.180 28.698 1.00 60.91 200 ALA A N 1
ATOM 1509 C CA . ALA A 1 200 ? 4.008 -7.395 29.928 1.00 60.91 200 ALA A CA 1
ATOM 1510 C C . ALA A 1 200 ? 3.691 -6.357 31.026 1.00 60.91 200 ALA A C 1
ATOM 1512 O O . ALA A 1 200 ? 4.006 -6.584 32.191 1.00 60.91 200 ALA A O 1
ATOM 1513 N N . CYS A 1 201 ? 3.088 -5.223 30.655 1.00 48.31 201 CYS A N 1
ATOM 1514 C CA . CYS A 1 201 ? 2.708 -4.134 31.561 1.00 48.31 201 CYS A CA 1
ATOM 1515 C C . CYS A 1 201 ? 1.206 -4.098 31.915 1.00 48.31 201 CYS A C 1
ATOM 1517 O O . CYS A 1 201 ? 0.817 -3.248 32.717 1.00 48.31 201 CYS A O 1
ATOM 1519 N N . SER A 1 202 ? 0.365 -4.941 31.299 1.00 46.75 202 SER A N 1
ATOM 1520 C CA . SER A 1 202 ? -1.079 -5.059 31.602 1.00 46.75 202 SER A CA 1
ATOM 1521 C C . SER A 1 202 ? -1.362 -6.268 32.477 1.00 46.75 202 SER A C 1
ATOM 1523 O O . SER A 1 202 ? -2.291 -6.157 33.304 1.00 46.75 202 SER A O 1
#

pLDDT: mean 74.25, std 13.9, range [37.56, 90.19]

Sequence (202 aa):
METFKTVINIANNSLGSGLVALLTAGGEQIFSTVVVKCPCNQLNFIYGLVFLLVPALALLTLGLILSKKTWQLVTGLCSRQEKVCGSCGQAKSLAMVLFQISTMAFMAPVTWIAVALLNGVLTECAMTGTNTTFFNNHLCKGREKEADCVKELHMFPCGKNGTVPKDVREEVLLMLRAESQVCPVKLLHRLTWFTASSSACS

Foldseek 3Di:
DVVVVVCVVVCCVVVVVVVVVVCVVVVCVCCVPVLDDQPLDLCLQVSLVCVLVVVLVVLLVVLCVPDPLNVCLVVVCVVCVVPPPDDPVVVVVSVVSVVVSNLRSNLVSLLSNLVSLLVLSSQQSNQLSDPDPVSQLVLLPPHDPSVQSSVSSSNLSVQDDGPDDVVSSVSSSVVSSVVSNPVSVVVVVVSVVVVVVVVVVD

Solvent-accessible surface area (backbone atoms only — not comparable to full-atom values): 11025 Å² total; per-residue (Å²): 118,69,68,60,53,50,50,52,53,51,44,53,52,49,50,49,52,48,48,48,50,49,50,49,55,50,42,49,53,45,47,71,64,62,70,48,80,64,77,54,35,79,57,18,23,61,52,24,48,47,70,53,47,54,60,25,51,52,40,32,54,50,39,51,70,70,32,62,67,52,53,51,49,53,54,51,44,69,74,37,62,91,70,72,83,83,56,77,68,59,55,53,54,51,50,51,54,51,48,57,50,48,54,62,24,47,46,57,22,52,53,49,47,32,52,48,36,61,69,25,62,48,45,54,33,17,59,36,20,52,90,48,64,70,59,43,47,64,66,25,62,93,45,87,59,39,74,54,41,53,72,48,34,35,36,50,94,64,73,62,96,59,96,61,58,70,66,64,46,53,53,42,52,51,52,51,44,56,63,48,34,56,60,33,54,56,47,52,54,52,50,54,50,52,50,54,55,53,62,76,74,107